Protein AF-0000000082936528 (afdb_homodimer)

Structure (mmCIF, N/CA/C/O backbone):
data_AF-0000000082936528-model_v1
#
loop_
_entity.id
_entity.type
_entity.pdbx_description
1 polymer 'Uncharacterized protein'
#
loop_
_atom_site.group_PDB
_atom_site.id
_atom_site.type_symbol
_atom_site.label_atom_id
_atom_site.label_alt_id
_atom_site.label_comp_id
_atom_site.label_asym_id
_atom_site.label_entity_id
_atom_site.label_seq_id
_atom_site.pdbx_PDB_ins_code
_atom_site.Cartn_x
_atom_site.Cartn_y
_atom_site.Cartn_z
_atom_site.occupancy
_atom_site.B_iso_or_equiv
_atom_site.auth_seq_id
_atom_site.auth_comp_id
_atom_site.auth_asym_id
_atom_site.auth_atom_id
_atom_site.pdbx_PDB_model_num
ATOM 1 N N . MET A 1 1 ? -14.984 -23.328 -17.094 1 89.12 1 MET A N 1
ATOM 2 C CA . MET A 1 1 ? -14.797 -23.625 -15.68 1 89.12 1 MET A CA 1
ATOM 3 C C . MET A 1 1 ? -15.836 -22.906 -14.828 1 89.12 1 MET A C 1
ATOM 5 O O . MET A 1 1 ? -16.172 -21.75 -15.102 1 89.12 1 MET A O 1
ATOM 9 N N . SER A 1 2 ? -16.297 -23.641 -13.875 1 94.19 2 SER A N 1
ATOM 10 C CA . SER A 1 2 ? -17.219 -23.016 -12.938 1 94.19 2 SER A CA 1
ATOM 11 C C . SER A 1 2 ? -16.516 -22.016 -12.047 1 94.19 2 SER A C 1
ATOM 13 O O . SER A 1 2 ? -15.281 -21.953 -12.008 1 94.19 2 SER A O 1
ATOM 15 N N . LYS A 1 3 ? -17.344 -21.25 -11.453 1 94.38 3 LYS A N 1
ATOM 16 C CA . LYS A 1 3 ? -16.812 -20.234 -10.531 1 94.38 3 LYS A CA 1
ATOM 17 C C . LYS A 1 3 ? -15.945 -20.875 -9.445 1 94.38 3 LYS A C 1
ATOM 19 O O . LYS A 1 3 ? -14.82 -20.453 -9.211 1 94.38 3 LYS A O 1
ATOM 24 N N . THR A 1 4 ? -16.406 -21.906 -8.883 1 94.12 4 THR A N 1
ATOM 25 C CA . THR A 1 4 ? -15.727 -22.594 -7.793 1 94.12 4 THR A CA 1
ATOM 26 C C . THR A 1 4 ? -14.43 -23.234 -8.281 1 94.12 4 THR A C 1
ATOM 28 O O . THR A 1 4 ? -13.406 -23.172 -7.602 1 94.12 4 THR A O 1
ATOM 31 N N . GLU A 1 5 ? -14.469 -23.734 -9.406 1 95.75 5 GLU A N 1
ATOM 32 C CA . GLU A 1 5 ? -13.289 -24.375 -9.992 1 95.75 5 GLU A CA 1
ATOM 33 C C . GLU A 1 5 ? -12.195 -23.344 -10.297 1 95.75 5 GLU A C 1
ATOM 35 O O . GLU A 1 5 ? -11.016 -23.609 -10.062 1 95.75 5 GLU A O 1
ATOM 40 N N . LEU A 1 6 ? -12.633 -22.266 -10.797 1 95.62 6 LEU A N 1
ATOM 41 C CA . LEU A 1 6 ? -11.688 -21.203 -11.117 1 95.62 6 LEU A CA 1
ATOM 42 C C . LEU A 1 6 ? -11.016 -20.672 -9.852 1 95.62 6 LEU A C 1
ATOM 44 O O . LEU A 1 6 ? -9.805 -20.484 -9.82 1 95.62 6 LEU A O 1
ATOM 48 N N . LEU A 1 7 ? -11.797 -20.484 -8.812 1 94.56 7 LEU A N 1
ATOM 49 C CA . LEU A 1 7 ? -11.266 -20 -7.547 1 94.56 7 LEU A CA 1
ATOM 50 C C . LEU A 1 7 ? -10.312 -21.016 -6.93 1 94.56 7 LEU A C 1
ATOM 52 O O . LEU A 1 7 ? -9.273 -20.641 -6.375 1 94.56 7 LEU A O 1
ATOM 56 N N . LYS A 1 8 ? -10.602 -22.25 -7.055 1 95.81 8 LYS A N 1
ATOM 57 C CA . LYS A 1 8 ? -9.727 -23.312 -6.543 1 95.81 8 LYS A CA 1
ATOM 58 C C . LYS A 1 8 ? -8.398 -23.328 -7.297 1 95.81 8 LYS A C 1
ATOM 60 O O . LYS A 1 8 ? -7.34 -23.516 -6.691 1 95.81 8 LYS A O 1
ATOM 65 N N . LYS A 1 9 ? -8.516 -23.141 -8.586 1 97 9 LYS A N 1
ATOM 66 C CA . LYS A 1 9 ? -7.305 -23.109 -9.398 1 97 9 LYS A CA 1
ATOM 67 C C . LYS A 1 9 ? -6.422 -21.906 -9.023 1 97 9 LYS A C 1
ATOM 69 O O . LYS A 1 9 ? -5.203 -22.047 -8.922 1 97 9 LYS A O 1
ATOM 74 N N . ILE A 1 10 ? -7.035 -20.797 -8.797 1 95.38 10 ILE A N 1
ATOM 75 C CA . ILE A 1 10 ? -6.32 -19.594 -8.383 1 95.38 10 ILE A CA 1
ATOM 76 C C . ILE A 1 10 ? -5.633 -19.844 -7.039 1 95.38 10 ILE A C 1
ATOM 78 O O . ILE A 1 10 ? -4.449 -19.531 -6.879 1 95.38 10 ILE A O 1
ATOM 82 N N . ASP A 1 11 ? -6.309 -20.484 -6.121 1 95.44 11 ASP A N 1
ATOM 83 C CA . ASP A 1 11 ? -5.746 -20.797 -4.812 1 95.44 11 ASP A CA 1
ATOM 84 C C . ASP A 1 11 ? -4.551 -21.734 -4.934 1 95.44 11 ASP A C 1
ATOM 86 O O . ASP A 1 11 ? -3.543 -21.562 -4.246 1 95.44 11 ASP A O 1
ATOM 90 N N . GLN A 1 12 ? -4.691 -22.672 -5.758 1 96.81 12 GLN A N 1
ATOM 91 C CA . GLN A 1 12 ? -3.623 -23.641 -5.969 1 96.81 12 GLN A CA 1
ATOM 92 C C . GLN A 1 12 ? -2.383 -22.969 -6.555 1 96.81 12 GLN A C 1
ATOM 94 O O . GLN A 1 12 ? -1.264 -23.234 -6.109 1 96.81 12 GLN A O 1
ATOM 99 N N . LEU A 1 13 ? -2.629 -22.125 -7.52 1 95.94 13 LEU A N 1
ATOM 100 C CA . LEU A 1 13 ? -1.515 -21.422 -8.156 1 95.94 13 LEU A CA 1
ATOM 101 C C . LEU A 1 13 ? -0.844 -20.469 -7.176 1 95.94 13 LEU A C 1
ATOM 103 O O . LEU A 1 13 ? 0.382 -20.328 -7.176 1 95.94 13 LEU A O 1
ATOM 107 N N . ASP A 1 14 ? -1.668 -19.844 -6.355 1 94.38 14 ASP A N 1
ATOM 108 C CA . ASP A 1 14 ? -1.128 -18.969 -5.312 1 94.38 14 ASP A CA 1
ATOM 109 C C . ASP A 1 14 ? -0.215 -19.75 -4.367 1 94.38 14 ASP A C 1
ATOM 111 O O . ASP A 1 14 ? 0.888 -19.297 -4.051 1 94.38 14 ASP A O 1
ATOM 115 N N . SER A 1 15 ? -0.639 -20.891 -3.961 1 95.25 15 SER A N 1
ATOM 116 C CA . SER A 1 15 ? 0.128 -21.719 -3.031 1 95.25 15 SER A CA 1
ATOM 117 C C . SER A 1 15 ? 1.432 -22.188 -3.664 1 95.25 15 SER A C 1
ATOM 119 O O . SER A 1 15 ? 2.49 -22.141 -3.033 1 95.25 15 SER A O 1
ATOM 121 N N . GLU A 1 16 ? 1.319 -22.578 -4.879 1 96.69 16 GLU A N 1
ATOM 122 C CA . GLU A 1 16 ? 2.512 -23.031 -5.59 1 96.69 16 GLU A CA 1
ATOM 123 C C . GLU A 1 16 ? 3.506 -21.891 -5.785 1 96.69 16 GLU A C 1
ATOM 125 O O . GLU A 1 16 ? 4.711 -22.078 -5.59 1 96.69 16 GLU A O 1
ATOM 130 N N . LEU A 1 17 ? 3.004 -20.797 -6.172 1 94.94 17 LEU A N 1
ATOM 131 C CA . LEU A 1 17 ? 3.84 -19.609 -6.363 1 94.94 17 LEU A CA 1
ATOM 132 C C . LEU A 1 17 ? 4.578 -19.266 -5.078 1 94.94 17 LEU A C 1
ATOM 134 O O . LEU A 1 17 ? 5.793 -19.047 -5.094 1 94.94 17 LEU A O 1
ATOM 138 N N . MET A 1 18 ? 3.873 -19.281 -3.977 1 94.94 18 MET A N 1
ATOM 139 C CA . MET A 1 18 ? 4.48 -18.906 -2.699 1 94.94 18 MET A CA 1
ATOM 140 C C . MET A 1 18 ? 5.52 -19.938 -2.275 1 94.94 18 MET A C 1
ATOM 142 O O . MET A 1 18 ? 6.543 -19.594 -1.682 1 94.94 18 MET A O 1
ATOM 146 N N . ASP A 1 19 ? 5.281 -21.203 -2.592 1 96.06 19 ASP A N 1
ATOM 147 C CA . ASP A 1 19 ? 6.27 -22.234 -2.291 1 96.06 19 ASP A CA 1
ATOM 148 C C . ASP A 1 19 ? 7.594 -21.938 -2.992 1 96.06 19 ASP A C 1
ATOM 150 O O . ASP A 1 19 ? 8.664 -22.062 -2.385 1 96.06 19 ASP A O 1
ATOM 154 N N . TYR A 1 20 ? 7.484 -21.531 -4.211 1 95.69 20 TYR A N 1
ATOM 155 C CA . TYR A 1 20 ? 8.703 -21.281 -4.977 1 95.69 20 TYR A CA 1
ATOM 156 C C . TYR A 1 20 ? 9.352 -19.969 -4.543 1 95.69 20 TYR A C 1
ATOM 158 O O . TYR A 1 20 ? 10.578 -19.844 -4.551 1 95.69 20 TYR A O 1
ATOM 166 N N . ILE A 1 21 ? 8.625 -19 -4.16 1 94.62 21 ILE A N 1
ATOM 167 C CA . ILE A 1 21 ? 9.164 -17.75 -3.654 1 94.62 21 ILE A CA 1
ATOM 168 C C . ILE A 1 21 ? 9.914 -17.984 -2.346 1 94.62 21 ILE A C 1
ATOM 170 O O . ILE A 1 21 ? 11.031 -17.5 -2.162 1 94.62 21 ILE A O 1
ATOM 174 N N . ILE A 1 22 ? 9.312 -18.781 -1.509 1 94.69 22 ILE A N 1
ATOM 175 C CA . ILE A 1 22 ? 9.945 -19.109 -0.235 1 94.69 22 ILE A CA 1
ATOM 176 C C . ILE A 1 22 ? 11.203 -19.938 -0.479 1 94.69 22 ILE A C 1
ATOM 178 O O . ILE A 1 22 ? 12.227 -19.734 0.173 1 94.69 22 ILE A O 1
ATOM 182 N N . GLN A 1 23 ? 11.109 -20.859 -1.403 1 95.94 23 GLN A N 1
ATOM 183 C CA . GLN A 1 23 ? 12.281 -21.656 -1.753 1 95.94 23 GLN A CA 1
ATOM 184 C C . GLN A 1 23 ? 13.422 -20.75 -2.238 1 95.94 23 GLN A C 1
ATOM 186 O O . GLN A 1 23 ? 14.578 -20.953 -1.869 1 95.94 23 GLN A O 1
ATOM 191 N N . PHE A 1 24 ? 13.109 -19.828 -3.025 1 95.62 24 PHE A N 1
ATOM 192 C CA . PHE A 1 24 ? 14.117 -18.875 -3.494 1 95.62 24 PHE A CA 1
ATOM 193 C C . PHE A 1 24 ? 14.75 -18.141 -2.324 1 95.62 24 PHE A C 1
ATOM 195 O O . PHE A 1 24 ? 15.969 -17.984 -2.256 1 95.62 24 PHE A O 1
ATOM 202 N N . TRP A 1 25 ? 13.914 -17.656 -1.48 1 94.88 25 TRP A N 1
ATOM 203 C CA . TRP A 1 25 ? 14.406 -16.906 -0.333 1 94.88 25 TRP A CA 1
ATOM 204 C C . TRP A 1 25 ? 15.328 -17.766 0.526 1 94.88 25 TRP A C 1
ATOM 206 O O . TRP A 1 25 ? 16.391 -17.312 0.942 1 94.88 25 TRP A O 1
ATOM 216 N N . VAL A 1 26 ? 15.008 -18.984 0.753 1 95.25 26 VAL A N 1
ATOM 217 C CA . VAL A 1 26 ? 15.789 -19.891 1.59 1 95.25 26 VAL A CA 1
ATOM 218 C C . VAL A 1 26 ? 17.125 -20.203 0.917 1 95.25 26 VAL A C 1
ATOM 220 O O . VAL A 1 26 ? 18.156 -20.266 1.584 1 95.25 26 VAL A O 1
ATOM 223 N N . ASN A 1 27 ? 17.094 -20.266 -0.339 1 95.88 27 ASN A N 1
ATOM 224 C CA . ASN A 1 27 ? 18.297 -20.703 -1.061 1 95.88 27 ASN A CA 1
ATOM 225 C C . ASN A 1 27 ? 19.219 -19.516 -1.372 1 95.88 27 ASN A C 1
ATOM 227 O O . ASN A 1 27 ? 20.438 -19.672 -1.385 1 95.88 27 ASN A O 1
ATOM 231 N N . TYR A 1 28 ? 18.594 -18.312 -1.557 1 94.44 28 TYR A N 1
ATOM 232 C CA . TYR A 1 28 ? 19.422 -17.297 -2.195 1 94.44 28 TYR A CA 1
ATOM 233 C C . TYR A 1 28 ? 19.234 -15.945 -1.53 1 94.44 28 TYR A C 1
ATOM 235 O O . TYR A 1 28 ? 19.922 -14.977 -1.876 1 94.44 28 TYR A O 1
ATOM 243 N N . SER A 1 29 ? 18.328 -15.82 -0.634 1 93.69 29 SER A N 1
ATOM 244 C CA . SER A 1 29 ? 18.031 -14.508 -0.072 1 93.69 29 SER A CA 1
ATOM 245 C C . SER A 1 29 ? 17.906 -14.57 1.446 1 93.69 29 SER A C 1
ATOM 247 O O . SER A 1 29 ? 17.25 -13.719 2.059 1 93.69 29 SER A O 1
ATOM 249 N N . HIS A 1 30 ? 18.516 -15.484 2.021 1 93.19 30 HIS A N 1
ATOM 250 C CA . HIS A 1 30 ? 18.406 -15.703 3.461 1 93.19 30 HIS A CA 1
ATOM 251 C C . HIS A 1 30 ? 19.375 -14.797 4.23 1 93.19 30 HIS A C 1
ATOM 253 O O . HIS A 1 30 ? 20.109 -14.016 3.629 1 93.19 30 HIS A O 1
ATOM 259 N N . PHE A 1 31 ? 19.391 -14.953 5.543 1 94.19 31 PHE A N 1
ATOM 260 C CA . PHE A 1 31 ? 20.125 -14.062 6.441 1 94.19 31 PHE A CA 1
ATOM 261 C C . PHE A 1 31 ? 21.625 -14.148 6.207 1 94.19 31 PHE A C 1
ATOM 263 O O . PHE A 1 31 ? 22.375 -13.25 6.582 1 94.19 31 PHE A O 1
ATOM 270 N N . GLY A 1 32 ? 22.047 -15.18 5.551 1 95.62 32 GLY A N 1
ATOM 271 C CA . GLY A 1 32 ? 23.469 -15.367 5.316 1 95.62 32 GLY A CA 1
ATOM 272 C C . GLY A 1 32 ? 23.953 -14.703 4.043 1 95.62 32 GLY A C 1
ATOM 273 O O . GLY A 1 32 ? 25.156 -14.711 3.752 1 95.62 32 GLY A O 1
ATOM 274 N N . THR A 1 33 ? 23.125 -14.133 3.287 1 96.06 33 THR A N 1
ATOM 275 C CA . THR A 1 33 ? 23.5 -13.523 2.016 1 96.06 33 THR A CA 1
ATOM 276 C C . THR A 1 33 ? 23.641 -12.008 2.158 1 96.06 33 THR A C 1
ATOM 278 O O . THR A 1 33 ? 22.969 -11.398 2.988 1 96.06 33 THR A O 1
ATOM 281 N N . TRP A 1 34 ? 24.578 -11.406 1.439 1 96.62 34 TRP A N 1
ATOM 282 C CA . TRP A 1 34 ? 24.766 -9.961 1.473 1 96.62 34 TRP A CA 1
ATOM 283 C C . TRP A 1 34 ? 23.562 -9.242 0.859 1 96.62 34 TRP A C 1
ATOM 285 O O . TRP A 1 34 ? 23.234 -8.125 1.26 1 96.62 34 TRP A O 1
ATOM 295 N N . GLN A 1 35 ? 22.875 -9.836 -0.12 1 96.25 35 GLN A N 1
ATOM 296 C CA . GLN A 1 35 ? 21.688 -9.258 -0.75 1 96.25 35 GLN A CA 1
ATOM 297 C C . GLN A 1 35 ? 20.609 -8.953 0.284 1 96.25 35 GLN A C 1
ATOM 299 O O . GLN A 1 35 ? 19.938 -7.926 0.206 1 96.25 35 GLN A O 1
ATOM 304 N N . TYR A 1 36 ? 20.453 -9.891 1.226 1 96.19 36 TYR A N 1
ATOM 305 C CA . TYR A 1 36 ? 19.453 -9.695 2.27 1 96.19 36 TYR A CA 1
ATOM 306 C C . TYR A 1 36 ? 19.766 -8.453 3.098 1 96.19 36 TYR A C 1
ATOM 308 O O . TYR A 1 36 ? 18.891 -7.625 3.342 1 96.19 36 TYR A O 1
ATOM 316 N N . TRP A 1 37 ? 20.953 -8.234 3.469 1 96.94 37 TRP A N 1
ATOM 317 C CA . TRP A 1 37 ? 21.312 -7.137 4.363 1 96.94 37 TRP A CA 1
ATOM 318 C C . TRP A 1 37 ? 21.297 -5.801 3.621 1 96.94 37 TRP A C 1
ATOM 320 O O . TRP A 1 37 ? 21.031 -4.758 4.219 1 96.94 37 TRP A O 1
ATOM 330 N N . ILE A 1 38 ? 21.578 -5.824 2.283 1 96.81 38 ILE A N 1
ATOM 331 C CA . ILE A 1 38 ? 21.391 -4.617 1.484 1 96.81 38 ILE A CA 1
ATOM 332 C C . ILE A 1 38 ? 19.906 -4.25 1.44 1 96.81 38 ILE A C 1
ATOM 334 O O . ILE A 1 38 ? 19.547 -3.07 1.5 1 96.81 38 ILE A O 1
ATOM 338 N N . THR A 1 39 ? 19.094 -5.254 1.328 1 96.38 39 THR A N 1
ATOM 339 C CA . THR A 1 39 ? 17.656 -5.02 1.333 1 96.38 39 THR A CA 1
ATOM 340 C C . THR A 1 39 ? 17.203 -4.441 2.672 1 96.38 39 THR A C 1
ATOM 342 O O . THR A 1 39 ? 16.422 -3.492 2.715 1 96.38 39 THR A O 1
ATOM 345 N N . VAL A 1 40 ? 17.734 -4.961 3.76 1 97.12 40 VAL A N 1
ATOM 346 C CA . VAL A 1 40 ? 17.422 -4.449 5.09 1 97.12 40 VAL A CA 1
ATOM 347 C C . VAL A 1 40 ? 17.875 -2.992 5.199 1 97.12 40 VAL A C 1
ATOM 349 O O . VAL A 1 40 ? 17.109 -2.135 5.652 1 97.12 40 VAL A O 1
ATOM 352 N N . ALA A 1 41 ? 19.062 -2.725 4.781 1 97.75 41 ALA A N 1
ATOM 353 C CA . ALA A 1 41 ? 19.609 -1.366 4.832 1 97.75 41 ALA A CA 1
ATOM 354 C C . ALA A 1 41 ? 18.766 -0.416 3.979 1 97.75 41 ALA A C 1
ATOM 356 O O . ALA A 1 41 ? 18.531 0.729 4.367 1 97.75 41 ALA A O 1
ATOM 357 N N . THR A 1 42 ? 18.328 -0.947 2.809 1 97.38 42 THR A N 1
ATOM 358 C CA . THR A 1 42 ? 17.516 -0.15 1.896 1 97.38 42 THR A CA 1
ATOM 359 C C . THR A 1 42 ? 16.172 0.203 2.537 1 97.38 42 THR A C 1
ATOM 361 O O . THR A 1 42 ? 15.602 1.258 2.25 1 97.38 42 THR A O 1
ATOM 364 N N . PHE A 1 43 ? 15.773 -0.619 3.408 1 97.81 43 PHE A N 1
ATOM 365 C CA . PHE A 1 43 ? 14.508 -0.366 4.086 1 97.81 43 PHE A CA 1
ATOM 366 C C . PHE A 1 43 ? 14.695 0.591 5.254 1 97.81 43 PHE A C 1
ATOM 368 O O . PHE A 1 43 ? 14 1.603 5.355 1 97.81 43 PHE A O 1
ATOM 375 N N . ILE A 1 44 ? 15.656 0.43 6.117 1 98.06 44 ILE A N 1
ATOM 376 C CA . ILE A 1 44 ? 15.812 1.082 7.414 1 98.06 44 ILE A CA 1
ATOM 377 C C . ILE A 1 44 ? 16.453 2.453 7.23 1 98.06 44 ILE A C 1
ATOM 379 O O . ILE A 1 44 ? 16.016 3.438 7.828 1 98.06 44 ILE A O 1
ATOM 383 N N . THR A 1 45 ? 17.484 2.551 6.406 1 98.06 45 THR A N 1
ATOM 384 C CA . THR A 1 45 ? 18.297 3.75 6.297 1 98.06 45 THR A CA 1
ATOM 385 C C . THR A 1 45 ? 17.453 4.949 5.875 1 98.06 45 THR A C 1
ATOM 387 O O . THR A 1 45 ? 17.484 5.996 6.523 1 98.06 45 THR A O 1
ATOM 390 N N . PRO A 1 46 ? 16.656 4.82 4.84 1 97.56 46 PRO A N 1
ATOM 391 C CA . PRO A 1 46 ? 15.883 5.992 4.438 1 97.56 46 PRO A CA 1
ATOM 392 C C . PRO A 1 46 ? 14.883 6.426 5.508 1 97.56 46 PRO A C 1
ATOM 394 O O . PRO A 1 46 ? 14.594 7.621 5.645 1 97.56 46 PRO A O 1
ATOM 397 N N . LEU A 1 47 ? 14.336 5.492 6.242 1 96.19 47 LEU A N 1
ATOM 398 C CA . LEU A 1 47 ? 13.391 5.828 7.301 1 96.19 47 LEU A CA 1
ATOM 399 C C . LEU A 1 47 ? 14.07 6.637 8.398 1 96.19 47 LEU A C 1
ATOM 401 O O . LEU A 1 47 ? 13.531 7.641 8.859 1 96.19 47 LEU A O 1
ATOM 405 N N . ILE A 1 48 ? 15.234 6.211 8.766 1 96.75 48 ILE A N 1
ATOM 406 C CA . ILE A 1 48 ? 16.016 6.926 9.781 1 96.75 48 ILE A CA 1
ATOM 407 C C . ILE A 1 48 ? 16.359 8.32 9.273 1 96.75 48 ILE A C 1
ATOM 409 O O . ILE A 1 48 ? 16.156 9.312 9.984 1 96.75 48 ILE A O 1
ATOM 413 N N . ILE A 1 49 ? 16.812 8.383 8.055 1 96.81 49 ILE A N 1
ATOM 414 C CA . ILE A 1 49 ? 17.188 9.664 7.469 1 96.81 49 ILE A CA 1
ATOM 415 C C . ILE A 1 49 ? 15.977 10.594 7.434 1 96.81 49 ILE A C 1
ATOM 417 O O . ILE A 1 49 ? 16.078 11.766 7.801 1 96.81 49 ILE A O 1
ATOM 421 N N . ALA A 1 50 ? 14.867 10.078 7.008 1 93.19 50 ALA A N 1
ATOM 422 C CA . ALA A 1 50 ? 13.648 10.883 6.91 1 93.19 50 ALA A CA 1
ATOM 423 C C . ALA A 1 50 ? 13.242 11.422 8.281 1 93.19 50 ALA A C 1
ATOM 425 O O . ALA A 1 50 ? 12.914 12.602 8.414 1 93.19 50 ALA A O 1
ATOM 426 N N . ILE A 1 51 ? 13.312 10.641 9.281 1 92.62 51 ILE A N 1
ATOM 427 C CA . ILE A 1 51 ? 12.891 11.039 10.625 1 92.62 51 ILE A CA 1
ATOM 428 C C . ILE A 1 51 ? 13.812 12.133 11.156 1 92.62 51 ILE A C 1
ATOM 430 O O . ILE A 1 51 ? 13.359 13.07 11.82 1 92.62 51 ILE A O 1
ATOM 434 N N . ILE A 1 52 ? 15.047 12.039 10.859 1 95.38 52 ILE A N 1
ATOM 435 C CA . ILE A 1 52 ? 16.031 12.984 11.359 1 95.38 52 ILE A CA 1
ATOM 436 C C . ILE A 1 52 ? 15.898 14.312 10.609 1 95.38 52 ILE A C 1
ATOM 438 O O . ILE A 1 52 ? 15.992 15.383 11.211 1 95.38 52 ILE A O 1
ATOM 442 N N . PHE A 1 53 ? 15.539 14.281 9.328 1 96.38 53 PHE A N 1
ATOM 443 C CA . PHE A 1 53 ? 15.695 15.484 8.516 1 96.38 53 PHE A CA 1
ATOM 444 C C . PHE A 1 53 ? 14.336 16.078 8.156 1 96.38 53 PHE A C 1
ATOM 446 O O . PHE A 1 53 ? 14.258 17.172 7.602 1 96.38 53 PHE A O 1
ATOM 453 N N . ILE A 1 54 ? 13.328 15.367 8.414 1 97.06 54 ILE A N 1
ATOM 454 C CA . ILE A 1 54 ? 12.008 15.867 8.055 1 97.06 54 ILE A CA 1
ATOM 455 C C . ILE A 1 54 ? 11.734 17.172 8.789 1 97.06 54 ILE A C 1
ATOM 457 O O . ILE A 1 54 ? 12.062 17.312 9.969 1 97.06 54 ILE A O 1
ATOM 461 N N . ASP A 1 55 ? 11.219 18.125 8.055 1 97.5 55 ASP A N 1
ATOM 462 C CA . ASP A 1 55 ? 10.797 19.375 8.664 1 97.5 55 ASP A CA 1
ATOM 463 C C . ASP A 1 55 ? 9.586 19.172 9.57 1 97.5 55 ASP A C 1
ATOM 465 O O . ASP A 1 55 ? 8.469 18.984 9.086 1 97.5 55 ASP A O 1
ATOM 469 N N . LYS A 1 56 ? 9.789 19.328 10.805 1 96.06 56 LYS A N 1
ATOM 470 C CA . LYS A 1 56 ? 8.781 19 11.812 1 96.06 56 LYS A CA 1
ATOM 471 C C . LYS A 1 56 ? 7.617 19.969 11.758 1 96.06 56 LYS A C 1
ATOM 473 O O . LYS A 1 56 ? 6.512 19.656 12.211 1 96.06 56 LYS A O 1
ATOM 478 N N . ARG A 1 57 ? 7.746 21.156 11.281 1 95.38 57 ARG A N 1
ATOM 479 C CA . ARG A 1 57 ? 6.695 22.156 11.211 1 95.38 57 ARG A CA 1
ATOM 480 C C . ARG A 1 57 ? 5.621 21.75 10.203 1 95.38 57 ARG A C 1
ATOM 482 O O . ARG A 1 57 ? 4.469 22.188 10.312 1 95.38 57 ARG A O 1
ATOM 489 N N . LYS A 1 58 ? 6.012 20.938 9.227 1 96.69 58 LYS A N 1
ATOM 490 C CA . LYS A 1 58 ? 5.105 20.484 8.172 1 96.69 58 LYS A CA 1
ATOM 491 C C . LYS A 1 58 ? 5.074 18.969 8.086 1 96.69 58 LYS A C 1
ATOM 493 O O . LYS A 1 58 ? 4.945 18.406 7 1 96.69 58 LYS A O 1
ATOM 498 N N . ILE A 1 59 ? 5.309 18.391 9.141 1 97.62 59 ILE A N 1
ATOM 499 C CA . ILE A 1 59 ? 5.652 16.969 9.195 1 97.62 59 ILE A CA 1
ATOM 500 C C . ILE A 1 59 ? 4.527 16.141 8.57 1 97.62 59 ILE A C 1
ATOM 502 O O . ILE A 1 59 ? 4.785 15.227 7.785 1 97.62 59 ILE A O 1
ATOM 506 N N . PHE A 1 60 ? 3.238 16.453 8.852 1 97.81 60 PHE A N 1
ATOM 507 C CA . PHE A 1 60 ? 2.139 15.633 8.352 1 97.81 60 PHE A CA 1
ATOM 508 C C . PHE A 1 60 ? 1.902 15.883 6.871 1 97.81 60 PHE A C 1
ATOM 510 O O . PHE A 1 60 ? 1.518 14.977 6.133 1 97.81 60 PHE A O 1
ATOM 517 N N . GLN A 1 61 ? 2.117 17.094 6.441 1 98 61 GLN A N 1
ATOM 518 C CA . GLN A 1 61 ? 2.016 17.391 5.016 1 98 61 GLN A CA 1
ATOM 519 C C . GLN A 1 61 ? 3.08 16.641 4.223 1 98 61 GLN A C 1
ATOM 521 O O . GLN A 1 61 ? 2.777 16.031 3.195 1 98 61 GLN A O 1
ATOM 526 N N . ILE A 1 62 ? 4.285 16.672 4.656 1 98.56 62 ILE A N 1
ATOM 527 C CA . ILE A 1 62 ? 5.41 16.016 3.996 1 98.56 62 ILE A CA 1
ATOM 528 C C . ILE A 1 62 ? 5.211 14.5 4.02 1 98.56 62 ILE A C 1
ATOM 530 O O . ILE A 1 62 ? 5.406 13.828 3.002 1 98.56 62 ILE A O 1
ATOM 534 N N . ALA A 1 63 ? 4.832 14.023 5.156 1 97.94 63 ALA A N 1
ATOM 535 C CA . ALA A 1 63 ? 4.605 12.586 5.285 1 97.94 63 ALA A CA 1
ATOM 536 C C . ALA A 1 63 ? 3.438 12.133 4.414 1 97.94 63 ALA A C 1
ATOM 538 O O . ALA A 1 63 ? 3.443 11.016 3.887 1 97.94 63 ALA A O 1
ATOM 539 N N . PHE A 1 64 ? 2.42 12.992 4.312 1 98.31 64 PHE A N 1
ATOM 540 C CA . PHE A 1 64 ? 1.294 12.695 3.438 1 98.31 64 PHE A CA 1
ATOM 541 C C . PHE A 1 64 ? 1.759 12.531 1.994 1 98.31 64 PHE A C 1
ATOM 543 O O . PHE A 1 64 ? 1.354 11.594 1.307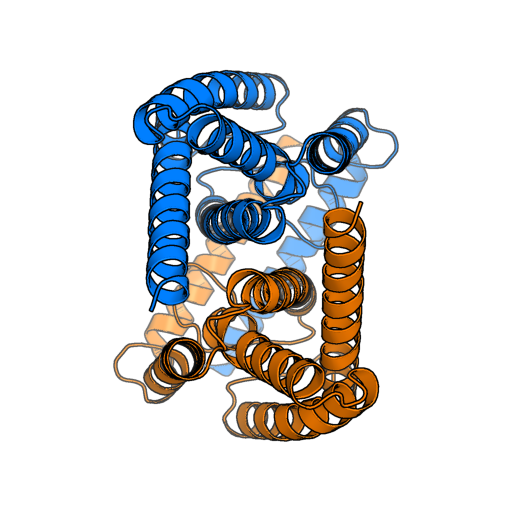 1 98.31 64 PHE A O 1
ATOM 550 N N . PHE A 1 65 ? 2.592 13.398 1.567 1 98.75 65 PHE A N 1
ATOM 551 C CA . PHE A 1 65 ? 3.182 13.273 0.24 1 98.75 65 PHE A CA 1
ATOM 552 C C . PHE A 1 65 ? 3.912 11.945 0.094 1 98.75 65 PHE A C 1
ATOM 554 O O . PHE A 1 65 ? 3.711 11.227 -0.886 1 98.75 65 PHE A O 1
ATOM 561 N N . GLY A 1 66 ? 4.754 11.664 1.03 1 98.25 66 GLY A N 1
ATOM 562 C CA . GLY A 1 66 ? 5.512 10.43 0.993 1 98.25 66 GLY A CA 1
ATOM 563 C C . GLY A 1 66 ? 4.637 9.195 0.919 1 98.25 66 GLY A C 1
ATOM 564 O O . GLY A 1 66 ? 4.902 8.281 0.132 1 98.25 66 GLY A O 1
ATOM 565 N N . TYR A 1 67 ? 3.584 9.18 1.728 1 98.25 67 TYR A N 1
ATOM 566 C CA . TYR A 1 67 ? 2.656 8.055 1.731 1 98.25 67 TYR A CA 1
ATOM 567 C C . TYR A 1 67 ? 1.922 7.949 0.4 1 98.25 67 TYR A C 1
ATOM 569 O O . TYR A 1 67 ? 1.648 6.844 -0.079 1 98.25 67 TYR A O 1
ATOM 577 N N . THR A 1 68 ? 1.532 9.125 -0.089 1 98.44 68 THR A N 1
ATOM 578 C CA . THR A 1 68 ? 0.864 9.109 -1.385 1 98.44 68 THR A CA 1
ATOM 579 C C . THR A 1 68 ? 1.762 8.484 -2.449 1 98.44 68 THR A C 1
ATOM 581 O O . THR A 1 68 ? 1.322 7.625 -3.211 1 98.44 68 THR A O 1
ATOM 584 N N . PHE A 1 69 ? 2.986 8.93 -2.432 1 98.75 69 PHE A N 1
ATOM 585 C CA . PHE A 1 69 ? 3.951 8.352 -3.361 1 98.75 69 PHE A CA 1
ATOM 586 C C . PHE A 1 69 ? 4.074 6.848 -3.15 1 98.75 69 PHE A C 1
ATOM 588 O O . PHE A 1 69 ? 4.012 6.074 -4.109 1 98.75 69 PHE A O 1
ATOM 595 N N . HIS A 1 70 ? 4.238 6.457 -1.918 1 98.12 70 HIS A N 1
ATOM 596 C CA . HIS A 1 70 ? 4.406 5.059 -1.538 1 98.12 70 HIS A CA 1
ATOM 597 C C . HIS A 1 70 ? 3.236 4.207 -2.027 1 98.12 70 HIS A C 1
ATOM 599 O O . HIS A 1 70 ? 3.441 3.164 -2.648 1 98.12 70 HIS A O 1
ATOM 605 N N . VAL A 1 71 ? 2.025 4.633 -1.81 1 96.94 71 VAL A N 1
ATOM 606 C CA . VAL A 1 71 ? 0.825 3.871 -2.139 1 96.94 71 VAL A CA 1
ATOM 607 C C . VAL A 1 71 ? 0.706 3.721 -3.652 1 96.94 71 VAL A C 1
ATOM 609 O O . VAL A 1 71 ? 0.474 2.619 -4.156 1 96.94 71 VAL A O 1
ATOM 612 N N . ILE A 1 72 ? 0.921 4.797 -4.344 1 97.38 72 ILE A N 1
ATOM 613 C CA . ILE A 1 72 ? 0.846 4.738 -5.801 1 97.38 72 ILE A CA 1
ATOM 614 C C . ILE A 1 72 ? 1.914 3.785 -6.332 1 97.38 72 ILE A C 1
ATOM 616 O O . ILE A 1 72 ? 1.626 2.926 -7.172 1 97.38 72 ILE A O 1
ATOM 620 N N . PHE A 1 73 ? 3.059 3.934 -5.793 1 96.75 73 PHE A N 1
ATOM 621 C CA . PHE A 1 73 ? 4.195 3.172 -6.297 1 96.75 73 PHE A CA 1
ATOM 622 C C . PHE A 1 73 ? 4.055 1.695 -5.953 1 96.75 73 PHE A C 1
ATOM 624 O O . PHE A 1 73 ? 4.48 0.829 -6.719 1 96.75 73 PHE A O 1
ATOM 631 N N . MET A 1 74 ? 3.477 1.417 -4.855 1 94.44 74 MET A N 1
ATOM 632 C CA . MET A 1 74 ? 3.238 0.028 -4.473 1 94.44 74 MET A CA 1
ATOM 633 C C . MET A 1 74 ? 2.244 -0.634 -5.422 1 94.44 74 MET A C 1
ATOM 635 O O . MET A 1 74 ? 2.414 -1.796 -5.797 1 94.44 74 MET A O 1
ATOM 639 N N . TYR A 1 75 ? 1.21 0.058 -5.781 1 93.75 75 TYR A N 1
ATOM 640 C CA . TYR A 1 75 ? 0.251 -0.503 -6.727 1 93.75 75 TYR A CA 1
ATOM 641 C C . TYR A 1 75 ? 0.884 -0.693 -8.102 1 93.75 75 TYR A C 1
ATOM 643 O O . TYR A 1 75 ? 0.573 -1.654 -8.805 1 93.75 75 TYR A O 1
ATOM 651 N N . LEU A 1 76 ? 1.752 0.226 -8.445 1 95.06 76 LEU A N 1
ATOM 652 C CA . LEU A 1 76 ? 2.508 0.055 -9.68 1 95.06 76 LEU A CA 1
ATOM 653 C C . LEU A 1 76 ? 3.391 -1.186 -9.609 1 95.06 76 LEU A C 1
ATOM 655 O O . LEU A 1 76 ? 3.49 -1.938 -10.586 1 95.06 76 LEU A O 1
ATOM 659 N N . ASP A 1 77 ? 3.998 -1.338 -8.469 1 94.62 77 ASP A N 1
ATOM 660 C CA . ASP A 1 77 ? 4.855 -2.504 -8.273 1 94.62 77 ASP A CA 1
ATOM 661 C C . ASP A 1 77 ? 4.07 -3.799 -8.461 1 94.62 77 ASP A C 1
ATOM 663 O O . ASP A 1 77 ? 4.539 -4.723 -9.125 1 94.62 77 ASP A O 1
ATOM 667 N N . VAL A 1 78 ? 2.928 -3.854 -7.84 1 92.62 78 VAL A N 1
ATOM 668 C CA . VAL A 1 78 ? 2.094 -5.047 -7.961 1 92.62 78 VAL A CA 1
ATOM 669 C C . VAL A 1 78 ? 1.778 -5.309 -9.43 1 92.62 78 VAL A C 1
ATOM 671 O O . VAL A 1 78 ? 1.93 -6.434 -9.914 1 92.62 78 VAL A O 1
ATOM 674 N N . PHE A 1 79 ? 1.408 -4.32 -10.156 1 93.5 79 PHE A N 1
ATOM 675 C CA . PHE A 1 79 ? 1.075 -4.441 -11.57 1 93.5 79 PHE A CA 1
ATOM 676 C C . PHE A 1 79 ? 2.279 -4.918 -12.375 1 93.5 79 PHE A C 1
ATOM 678 O O . PHE A 1 79 ? 2.184 -5.887 -13.133 1 93.5 79 PHE A O 1
ATOM 685 N N . LEU A 1 80 ? 3.385 -4.285 -12.195 1 95.44 80 LEU A N 1
ATOM 686 C CA . LEU A 1 80 ? 4.578 -4.574 -12.977 1 95.44 80 LEU A CA 1
ATOM 687 C C . LEU A 1 80 ? 5.113 -5.969 -12.672 1 95.44 80 LEU A C 1
ATOM 689 O O . LEU A 1 80 ? 5.582 -6.668 -13.57 1 95.44 80 LEU A O 1
ATOM 693 N N . SER A 1 81 ? 5.074 -6.352 -11.422 1 93.31 81 SER A N 1
ATOM 694 C CA . SER A 1 81 ? 5.574 -7.66 -11.008 1 93.31 81 SER A CA 1
ATOM 695 C C . SER A 1 81 ? 4.668 -8.781 -11.5 1 93.31 81 SER A C 1
ATOM 697 O O . SER A 1 81 ? 5.148 -9.82 -11.961 1 93.31 81 SER A O 1
ATOM 699 N N . ARG A 1 82 ? 3.414 -8.547 -11.5 1 89.12 82 ARG A N 1
ATOM 700 C CA . ARG A 1 82 ? 2.461 -9.578 -11.883 1 89.12 82 ARG A CA 1
ATOM 701 C C . ARG A 1 82 ? 2.52 -9.852 -13.383 1 89.12 82 ARG A C 1
ATOM 703 O O . ARG A 1 82 ? 2.281 -10.977 -13.828 1 89.12 82 ARG A O 1
ATOM 710 N N . PHE A 1 83 ? 2.854 -8.859 -14.102 1 93.69 83 PHE A N 1
ATOM 711 C CA . PHE A 1 83 ? 2.943 -9.023 -15.547 1 93.69 83 PHE A CA 1
ATOM 712 C C . PHE A 1 83 ? 4.391 -9.211 -15.984 1 93.69 83 PHE A C 1
ATOM 714 O O . PHE A 1 83 ? 4.699 -9.164 -17.172 1 93.69 83 PHE A O 1
ATOM 721 N N . ASN A 1 84 ? 5.266 -9.367 -14.984 1 95 84 ASN A N 1
ATOM 722 C CA . ASN A 1 84 ? 6.664 -9.719 -15.188 1 95 84 ASN A CA 1
ATOM 723 C C . ASN A 1 84 ? 7.41 -8.633 -15.961 1 95 84 ASN A C 1
ATOM 725 O O . ASN A 1 84 ? 8.273 -8.93 -16.781 1 95 84 ASN A O 1
ATOM 729 N N . PHE A 1 85 ? 6.945 -7.395 -15.773 1 96.44 85 PHE A N 1
ATOM 730 C CA . PHE A 1 85 ? 7.699 -6.289 -16.344 1 96.44 85 PHE A CA 1
ATOM 731 C C . PHE A 1 85 ? 8.969 -6.031 -15.547 1 96.44 85 PHE A C 1
ATOM 733 O O . PHE A 1 85 ? 9.984 -5.609 -16.109 1 96.44 85 PHE A O 1
ATOM 740 N N . TRP A 1 86 ? 8.945 -6.254 -14.242 1 96.31 86 TRP A N 1
ATOM 741 C CA . TRP A 1 86 ? 10.141 -6.207 -13.414 1 96.31 86 TRP A CA 1
ATOM 742 C C . TRP A 1 86 ? 10.047 -7.203 -12.258 1 96.31 86 TRP A C 1
ATOM 744 O O . TRP A 1 86 ? 8.961 -7.699 -11.953 1 96.31 86 TRP A O 1
ATOM 754 N N . ASP A 1 87 ? 11.227 -7.527 -11.758 1 94.5 87 ASP A N 1
ATOM 755 C CA . ASP A 1 87 ? 11.328 -8.422 -10.609 1 94.5 87 ASP A CA 1
ATOM 756 C C . ASP A 1 87 ? 12.352 -7.906 -9.602 1 94.5 87 ASP A C 1
ATOM 758 O O . ASP A 1 87 ? 13.414 -7.422 -9.984 1 94.5 87 ASP A O 1
ATOM 762 N N . HIS A 1 88 ? 11.953 -7.988 -8.391 1 94.31 88 HIS A N 1
ATOM 763 C CA . HIS A 1 88 ? 12.867 -7.824 -7.266 1 94.31 88 HIS A CA 1
ATOM 764 C C . HIS A 1 88 ? 13.102 -9.148 -6.547 1 94.31 88 HIS A C 1
ATOM 766 O O . HIS A 1 88 ? 12.422 -9.453 -5.566 1 94.31 88 HIS A O 1
ATOM 772 N N . PRO A 1 89 ? 14.094 -9.836 -6.957 1 93.19 89 PRO A N 1
ATOM 773 C CA . PRO A 1 89 ? 14.227 -11.211 -6.48 1 93.19 89 PRO A CA 1
ATOM 774 C C . PRO A 1 89 ? 14.5 -11.297 -4.98 1 93.19 89 PRO A C 1
ATOM 776 O O . PRO A 1 89 ? 14.109 -12.266 -4.332 1 93.19 89 PRO A O 1
ATOM 779 N N . TYR A 1 90 ? 15.141 -10.32 -4.488 1 93.81 90 TYR A N 1
ATOM 780 C CA . TYR A 1 90 ? 15.516 -10.344 -3.078 1 93.81 90 TYR A CA 1
ATOM 781 C C . TYR A 1 90 ? 14.547 -9.531 -2.236 1 93.81 90 TYR A C 1
ATOM 783 O O . TYR A 1 90 ? 14.484 -8.305 -2.357 1 93.81 90 TYR A O 1
ATOM 791 N N . MET A 1 91 ? 13.82 -10.242 -1.429 1 90.44 91 MET A N 1
ATOM 792 C CA . MET A 1 91 ? 12.758 -9.617 -0.653 1 90.44 91 MET A CA 1
ATOM 793 C C . MET A 1 91 ? 13.148 -9.492 0.814 1 90.44 91 MET A C 1
ATOM 795 O O . MET A 1 91 ? 13.836 -10.367 1.354 1 90.44 91 MET A O 1
ATOM 799 N N . LEU A 1 92 ? 12.625 -8.43 1.364 1 91.94 92 LEU A N 1
ATOM 800 C CA . LEU A 1 92 ? 12.859 -8.211 2.787 1 91.94 92 LEU A CA 1
ATOM 801 C C . LEU A 1 92 ? 12.117 -9.25 3.623 1 91.94 92 LEU A C 1
ATOM 803 O O . LEU A 1 92 ? 12.695 -9.836 4.547 1 91.94 92 LEU A O 1
ATOM 807 N N . ILE A 1 93 ? 10.805 -9.438 3.26 1 90 93 ILE A N 1
ATOM 808 C CA . ILE A 1 93 ? 9.93 -10.414 3.893 1 90 93 ILE A CA 1
ATOM 809 C C . ILE A 1 93 ? 9.391 -11.383 2.84 1 90 93 ILE A C 1
ATOM 811 O O . ILE A 1 93 ? 8.602 -11 1.976 1 90 93 ILE A O 1
ATOM 815 N N . PRO A 1 94 ? 9.75 -12.641 2.885 1 87.88 94 PRO A N 1
ATOM 816 C CA . PRO A 1 94 ? 9.406 -13.555 1.795 1 87.88 94 PRO A CA 1
ATOM 817 C C . PRO A 1 94 ? 7.906 -13.852 1.729 1 87.88 94 PRO A C 1
ATOM 819 O O . PRO A 1 94 ? 7.402 -14.266 0.684 1 87.88 94 PRO A O 1
ATOM 822 N N . PHE A 1 95 ? 7.23 -13.555 2.801 1 88.19 95 PHE A N 1
ATOM 823 C CA . PHE A 1 95 ? 5.805 -13.867 2.854 1 88.19 95 PHE A CA 1
ATOM 824 C C . PHE A 1 95 ? 4.988 -12.742 2.219 1 88.19 95 PHE A C 1
ATOM 826 O O . PHE A 1 95 ? 3.793 -12.906 1.967 1 88.19 95 PHE A O 1
ATOM 833 N N . ILE A 1 96 ? 5.617 -11.641 1.961 1 87.38 96 ILE A N 1
ATOM 834 C CA . ILE A 1 96 ? 5.035 -10.508 1.253 1 87.38 96 ILE A CA 1
ATOM 835 C C . ILE A 1 96 ? 5.887 -10.164 0.032 1 87.38 96 ILE A C 1
ATOM 837 O O . ILE A 1 96 ? 6.832 -9.383 0.126 1 87.38 96 ILE A O 1
ATOM 841 N N . PRO A 1 97 ? 5.547 -10.75 -1.015 1 79.38 97 PRO A N 1
ATOM 842 C CA . PRO A 1 97 ? 6.422 -10.641 -2.184 1 79.38 97 PRO A CA 1
ATOM 843 C C . PRO A 1 97 ? 6.324 -9.281 -2.871 1 79.38 97 PRO A C 1
ATOM 845 O O . PRO A 1 97 ? 6.047 -9.211 -4.074 1 79.38 97 PRO A O 1
ATOM 848 N N . LEU A 1 98 ? 6.496 -8.234 -2.154 1 88.06 98 LEU A N 1
ATOM 849 C CA . LEU A 1 98 ? 6.59 -6.867 -2.645 1 88.06 98 LEU A CA 1
ATOM 850 C C . LEU A 1 98 ? 7.93 -6.242 -2.27 1 88.06 98 LEU A C 1
ATOM 852 O O . LEU A 1 98 ? 8.555 -6.652 -1.291 1 88.06 98 LEU A O 1
ATOM 856 N N . SER A 1 99 ? 8.32 -5.391 -3.111 1 91.75 99 SER A N 1
ATOM 857 C CA . SER A 1 99 ? 9.586 -4.715 -2.869 1 91.75 99 SER A CA 1
ATOM 858 C C . SER A 1 99 ? 9.414 -3.545 -1.906 1 91.75 99 SER A C 1
ATOM 860 O O . SER A 1 99 ? 9.781 -2.412 -2.229 1 91.75 99 SER A O 1
ATOM 862 N N . ILE A 1 100 ? 9.086 -3.83 -0.719 1 94.38 100 ILE A N 1
ATOM 863 C CA . ILE A 1 100 ? 8.758 -2.809 0.268 1 94.38 100 ILE A CA 1
ATOM 864 C C . ILE A 1 100 ? 9.984 -1.949 0.549 1 94.38 100 ILE A C 1
ATOM 866 O O . ILE A 1 100 ? 9.867 -0.742 0.773 1 94.38 100 ILE A O 1
ATOM 870 N N . ALA A 1 101 ? 11.172 -2.553 0.503 1 95.88 101 ALA A N 1
ATOM 871 C CA . ALA A 1 101 ? 12.406 -1.833 0.81 1 95.88 101 ALA A CA 1
ATOM 872 C C . ALA A 1 101 ? 12.656 -0.717 -0.2 1 95.88 101 ALA A C 1
ATOM 874 O O . ALA A 1 101 ? 12.945 0.419 0.18 1 95.88 101 ALA A O 1
ATOM 875 N N . VAL A 1 102 ? 12.438 -1.057 -1.432 1 95.56 102 VAL A N 1
ATOM 876 C CA . VAL A 1 102 ? 12.727 -0.08 -2.477 1 95.56 102 VAL A CA 1
ATOM 877 C C . VAL A 1 102 ? 11.477 0.766 -2.746 1 95.56 102 VAL A C 1
ATOM 879 O O . VAL A 1 102 ? 11.523 1.993 -2.633 1 95.56 102 VAL A O 1
ATOM 882 N N . ASP A 1 103 ? 10.359 0.145 -2.924 1 94.5 103 ASP A N 1
ATOM 883 C CA . ASP A 1 103 ? 9.148 0.82 -3.383 1 94.5 103 ASP A CA 1
ATOM 884 C C . ASP A 1 103 ? 8.383 1.432 -2.213 1 94.5 103 ASP A C 1
ATOM 886 O O . ASP A 1 103 ? 7.598 2.361 -2.396 1 94.5 103 ASP A O 1
ATOM 890 N N . GLY A 1 104 ? 8.633 0.947 -1.041 1 95.12 104 GLY A N 1
ATOM 891 C CA . GLY A 1 104 ? 7.898 1.429 0.12 1 95.12 104 GLY A CA 1
ATOM 892 C C . GLY A 1 104 ? 8.711 2.361 0.994 1 95.12 104 GLY A C 1
ATOM 893 O O . GLY A 1 104 ? 8.156 3.148 1.763 1 95.12 104 GLY A O 1
ATOM 894 N N . ALA A 1 105 ? 10.023 2.252 0.87 1 97.19 105 ALA A N 1
ATOM 895 C CA . ALA A 1 105 ? 10.859 3.023 1.788 1 97.19 105 ALA A CA 1
ATOM 896 C C . ALA A 1 105 ? 11.828 3.926 1.024 1 97.19 105 ALA A C 1
ATOM 898 O O . ALA A 1 105 ? 11.641 5.145 0.983 1 97.19 105 ALA A O 1
ATOM 899 N N . LEU A 1 106 ? 12.68 3.395 0.23 1 97.88 106 LEU A N 1
ATOM 900 C CA . LEU A 1 106 ? 13.781 4.148 -0.354 1 97.88 106 LEU A CA 1
ATOM 901 C C . LEU A 1 106 ? 13.266 5.219 -1.306 1 97.88 106 LEU A C 1
ATOM 903 O O . LEU A 1 106 ? 13.508 6.41 -1.096 1 97.88 106 LEU A O 1
ATOM 907 N N . ILE A 1 107 ? 12.5 4.812 -2.285 1 98.19 107 ILE A N 1
ATOM 908 C CA . ILE A 1 107 ? 12.109 5.727 -3.352 1 98.19 107 ILE A CA 1
ATOM 909 C C . ILE A 1 107 ? 11.125 6.762 -2.807 1 98.19 107 ILE A C 1
ATOM 911 O O . ILE A 1 107 ? 11.312 7.965 -2.988 1 98.19 107 ILE A O 1
ATOM 915 N N . PRO A 1 108 ? 10.141 6.336 -2.057 1 98.31 108 PRO A N 1
ATOM 916 C CA . PRO A 1 108 ? 9.227 7.332 -1.484 1 98.31 108 PRO A CA 1
ATOM 917 C C . PRO A 1 108 ? 9.938 8.328 -0.576 1 98.31 108 PRO A C 1
ATOM 919 O O . PRO A 1 108 ? 9.617 9.523 -0.591 1 98.31 108 PRO A O 1
ATOM 922 N N . MET A 1 109 ? 10.906 7.879 0.189 1 98.38 109 MET A N 1
ATOM 923 C CA . MET A 1 109 ? 11.602 8.781 1.103 1 98.38 109 MET A CA 1
ATOM 924 C C . MET A 1 109 ? 12.461 9.781 0.332 1 98.38 109 MET A C 1
ATOM 926 O O . MET A 1 109 ? 12.57 10.938 0.724 1 98.38 109 MET A O 1
ATOM 930 N N . ILE A 1 110 ? 13.047 9.32 -0.747 1 98.38 110 ILE A N 1
ATOM 931 C CA . ILE A 1 110 ? 13.852 10.211 -1.573 1 98.38 110 ILE A CA 1
ATOM 932 C C . ILE A 1 110 ? 12.969 11.328 -2.137 1 98.38 110 ILE A C 1
ATOM 934 O O . ILE A 1 110 ? 13.305 12.508 -2.037 1 98.38 110 ILE A O 1
ATOM 938 N N . PHE A 1 111 ? 11.82 10.984 -2.639 1 98.75 111 PHE A N 1
ATOM 939 C CA . PHE A 1 111 ? 10.953 11.977 -3.258 1 98.75 111 PHE A CA 1
ATOM 940 C C . PHE A 1 111 ? 10.258 12.82 -2.197 1 98.75 111 PHE A C 1
ATOM 942 O O . PHE A 1 111 ? 9.922 13.984 -2.438 1 98.75 111 PHE A O 1
ATOM 949 N N . MET A 1 112 ? 10.008 12.219 -1.08 1 98.62 112 MET A N 1
ATOM 950 C CA . MET A 1 112 ? 9.469 12.984 0.039 1 98.62 112 MET A CA 1
ATOM 951 C C . MET A 1 112 ? 10.414 14.102 0.449 1 98.62 112 MET A C 1
ATOM 953 O O . MET A 1 112 ? 9.984 15.242 0.656 1 98.62 112 MET A O 1
ATOM 957 N N . LEU A 1 113 ? 11.703 13.797 0.583 1 98.19 113 LEU A N 1
ATOM 958 C CA . LEU A 1 113 ? 12.703 14.805 0.927 1 98.19 113 LEU A CA 1
ATOM 959 C C . LEU A 1 113 ? 12.859 15.82 -0.199 1 98.19 113 LEU A C 1
ATOM 961 O O . LEU A 1 113 ? 13.125 17 0.054 1 98.19 113 LEU A O 1
ATOM 965 N N . ALA A 1 114 ? 12.758 15.359 -1.438 1 98.62 114 ALA A N 1
ATOM 966 C CA . ALA A 1 114 ? 12.766 16.281 -2.566 1 98.62 114 ALA A CA 1
ATOM 967 C C . ALA A 1 114 ? 11.602 17.266 -2.486 1 98.62 114 ALA A C 1
ATOM 969 O O . ALA A 1 114 ? 11.758 18.453 -2.748 1 98.62 114 ALA A O 1
ATOM 970 N N . TYR A 1 115 ? 10.461 16.75 -2.197 1 98.81 115 TYR A N 1
ATOM 971 C CA . TYR A 1 115 ? 9.281 17.594 -2.01 1 98.81 115 TYR A CA 1
ATOM 972 C C . TYR A 1 115 ? 9.516 18.625 -0.923 1 98.81 115 TYR A C 1
ATOM 974 O O . TYR A 1 115 ? 9.266 19.828 -1.127 1 98.81 115 TYR A O 1
ATOM 982 N N . GLN A 1 116 ? 9.969 18.156 0.207 1 98.69 116 GLN A N 1
ATOM 983 C CA . GLN A 1 116 ? 10.305 19.062 1.309 1 98.69 116 GLN A CA 1
ATOM 984 C C . GLN A 1 116 ? 11.281 20.141 0.864 1 98.69 116 GLN A C 1
ATOM 986 O O . GLN A 1 116 ? 11.125 21.312 1.206 1 98.69 116 GLN A O 1
ATOM 991 N N . PHE A 1 117 ? 12.344 19.719 0.16 1 98.5 117 PHE A N 1
ATOM 992 C CA . PHE A 1 117 ? 13.344 20.656 -0.346 1 98.5 117 PHE A CA 1
ATOM 993 C C . PHE A 1 117 ? 12.688 21.734 -1.216 1 98.5 117 PHE A C 1
ATOM 995 O O . PHE A 1 117 ? 12.969 22.922 -1.058 1 98.5 117 PHE A O 1
ATOM 1002 N N . ALA A 1 118 ? 11.844 21.297 -2.094 1 98.75 118 ALA A N 1
ATOM 1003 C CA . ALA A 1 118 ? 11.203 22.219 -3.025 1 98.75 118 ALA A CA 1
ATOM 1004 C C . ALA A 1 118 ? 10.352 23.25 -2.281 1 98.75 118 ALA A C 1
ATOM 1006 O O . ALA A 1 118 ? 10.445 24.453 -2.553 1 98.75 118 ALA A O 1
ATOM 1007 N N . ILE A 1 119 ? 9.539 22.812 -1.368 1 97.56 119 ILE A N 1
ATOM 1008 C CA . ILE A 1 119 ? 8.609 23.734 -0.724 1 97.56 119 ILE A CA 1
ATOM 1009 C C . ILE A 1 119 ? 9.359 24.625 0.257 1 97.56 119 ILE A C 1
ATOM 1011 O O . ILE A 1 119 ? 9.031 25.812 0.404 1 97.56 119 ILE A O 1
ATOM 1015 N N . ASN A 1 120 ? 10.359 24.094 0.95 1 97.88 120 ASN A N 1
ATOM 1016 C CA . ASN A 1 120 ? 11.102 24.875 1.923 1 97.88 120 ASN A CA 1
ATOM 1017 C C . ASN A 1 120 ? 11.961 25.938 1.242 1 97.88 120 ASN A C 1
ATOM 1019 O O . ASN A 1 120 ? 12.125 27.047 1.764 1 97.88 120 ASN A O 1
ATOM 1023 N N . ARG A 1 121 ? 12.477 25.641 0.152 1 98.19 121 ARG A N 1
ATOM 1024 C CA . ARG A 1 121 ? 13.383 26.562 -0.538 1 98.19 121 ARG A CA 1
ATOM 1025 C C . ARG A 1 121 ? 12.664 27.297 -1.659 1 98.19 121 ARG A C 1
ATOM 1027 O O . ARG A 1 121 ? 13.297 28.031 -2.43 1 98.19 121 ARG A O 1
ATOM 1034 N N . LYS A 1 122 ? 11.438 27.062 -1.812 1 97.81 122 LYS A N 1
ATOM 1035 C CA . LYS A 1 122 ? 10.594 27.734 -2.805 1 97.81 122 LYS A CA 1
ATOM 1036 C C . LYS A 1 122 ? 11.094 27.469 -4.219 1 97.81 122 LYS A C 1
ATOM 1038 O O . LYS A 1 122 ? 11.242 28.391 -5.016 1 97.81 122 LYS A O 1
ATOM 1043 N N . LYS A 1 123 ? 11.477 26.266 -4.422 1 98.44 123 LYS A N 1
ATOM 1044 C CA . LYS A 1 123 ? 11.883 25.828 -5.754 1 98.44 123 LYS A CA 1
ATOM 1045 C C . LYS A 1 123 ? 10.719 25.172 -6.492 1 98.44 123 LYS A C 1
ATOM 1047 O O . LYS A 1 123 ? 9.75 24.734 -5.871 1 98.44 123 LYS A O 1
ATOM 1052 N N . ASN A 1 124 ? 10.859 25.219 -7.809 1 98.44 124 ASN A N 1
ATOM 1053 C CA . ASN A 1 124 ? 9.844 24.562 -8.625 1 98.44 124 ASN A CA 1
ATOM 1054 C C . ASN A 1 124 ? 9.859 23.047 -8.43 1 98.44 124 ASN A C 1
ATOM 1056 O O . ASN A 1 124 ? 10.836 22.391 -8.773 1 98.44 124 ASN A O 1
ATOM 1060 N N . PHE A 1 125 ? 8.812 22.484 -7.953 1 98.5 125 PHE A N 1
ATOM 1061 C CA . PHE A 1 125 ? 8.734 21.078 -7.586 1 98.5 125 PHE A CA 1
ATOM 1062 C C . PHE A 1 125 ? 8.945 20.188 -8.805 1 98.5 125 PHE A C 1
ATOM 1064 O O . PHE A 1 125 ? 9.594 19.141 -8.711 1 98.5 125 PHE A O 1
ATOM 1071 N N . PHE A 1 126 ? 8.406 20.594 -9.898 1 98.62 126 PHE A N 1
ATOM 1072 C CA . PHE A 1 126 ? 8.5 19.781 -11.109 1 98.62 126 PHE A CA 1
ATOM 1073 C C . PHE A 1 126 ? 9.953 19.656 -11.562 1 98.62 126 PHE A C 1
ATOM 1075 O O . PHE A 1 126 ? 10.391 18.562 -11.953 1 98.62 126 PHE A O 1
ATOM 1082 N N . VAL A 1 127 ? 10.641 20.688 -11.422 1 98.69 127 VAL A N 1
ATOM 1083 C CA . VAL A 1 127 ? 12.055 20.672 -11.797 1 98.69 127 VAL A CA 1
ATOM 1084 C C . VAL A 1 127 ? 12.836 19.812 -10.797 1 98.69 127 VAL A C 1
ATOM 1086 O O . VAL A 1 127 ? 13.641 18.969 -11.195 1 98.69 127 VAL A O 1
ATOM 1089 N N . VAL A 1 128 ? 12.57 20.016 -9.523 1 98.81 128 VAL A N 1
ATOM 1090 C CA . VAL A 1 128 ? 13.234 19.25 -8.469 1 98.81 128 VAL A CA 1
ATOM 1091 C C . VAL A 1 128 ? 12.977 17.75 -8.672 1 98.81 128 VAL A C 1
ATOM 1093 O O . VAL A 1 128 ? 13.883 16.938 -8.5 1 98.81 128 VAL A O 1
ATOM 1096 N N . THR A 1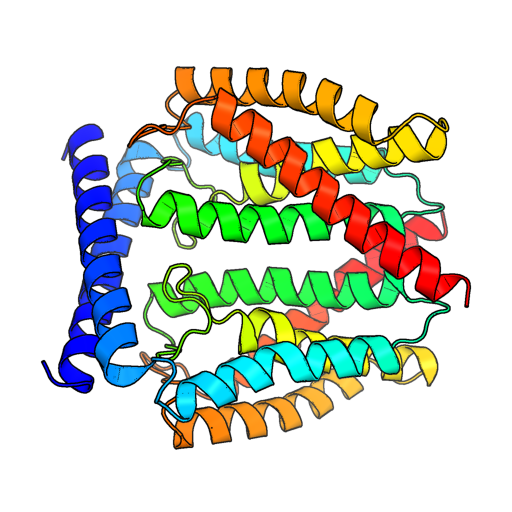 129 ? 11.781 17.438 -9.039 1 98.88 129 THR A N 1
ATOM 1097 C CA . THR A 1 129 ? 11.391 16.047 -9.242 1 98.88 129 THR A CA 1
ATOM 1098 C C . THR A 1 129 ? 12.164 15.43 -10.398 1 98.88 129 THR A C 1
ATOM 1100 O O . THR A 1 129 ? 12.695 14.32 -10.281 1 98.88 129 THR A O 1
ATOM 1103 N N . VAL A 1 130 ? 12.25 16.125 -11.492 1 98.69 130 VAL A N 1
ATOM 1104 C CA . VAL A 1 130 ? 12.938 15.633 -12.672 1 98.69 130 VAL A CA 1
ATOM 1105 C C . VAL A 1 130 ? 14.414 15.398 -12.359 1 98.69 130 VAL A C 1
ATOM 1107 O O . VAL A 1 130 ? 14.984 14.383 -12.75 1 98.69 130 VAL A O 1
ATOM 1110 N N . ILE A 1 131 ? 15.023 16.281 -11.609 1 98.62 131 ILE A N 1
ATOM 1111 C CA . ILE A 1 131 ? 16.422 16.156 -11.227 1 98.62 131 ILE A CA 1
ATOM 1112 C C . ILE A 1 131 ? 16.594 15 -10.25 1 98.62 131 ILE A C 1
ATOM 1114 O O . ILE A 1 131 ? 17.516 14.188 -10.391 1 98.62 131 ILE A O 1
ATOM 1118 N N . THR A 1 132 ? 15.734 14.93 -9.289 1 98.81 132 THR A N 1
ATOM 1119 C CA . THR A 1 132 ? 15.781 13.852 -8.305 1 98.81 132 THR A CA 1
ATOM 1120 C C . THR A 1 132 ? 15.672 12.492 -8.984 1 98.81 132 THR A C 1
ATOM 1122 O O . THR A 1 132 ? 16.375 11.547 -8.625 1 98.81 132 THR A O 1
ATOM 1125 N N . ALA A 1 133 ? 14.812 12.391 -9.977 1 98.75 133 ALA A N 1
ATOM 1126 C CA . ALA A 1 133 ? 14.57 11.133 -10.688 1 98.75 133 ALA A CA 1
ATOM 1127 C C . ALA A 1 133 ? 15.828 10.68 -11.43 1 98.75 133 ALA A C 1
ATOM 1129 O O . ALA A 1 133 ? 16.031 9.477 -11.641 1 98.75 133 ALA A O 1
ATOM 1130 N N . ILE A 1 134 ? 16.688 11.57 -11.812 1 98.25 134 ILE A N 1
ATOM 1131 C CA . ILE A 1 134 ? 17.953 11.203 -12.438 1 98.25 134 ILE A CA 1
ATOM 1132 C C . ILE A 1 134 ? 18.812 10.438 -11.43 1 98.25 134 ILE A C 1
ATOM 1134 O O . ILE A 1 134 ? 19.422 9.422 -11.773 1 98.25 134 ILE A O 1
ATOM 1138 N N . GLY A 1 135 ? 18.859 10.984 -10.211 1 97.31 135 GLY A N 1
ATOM 1139 C CA . GLY A 1 135 ? 19.578 10.266 -9.172 1 97.31 135 GLY A CA 1
ATOM 1140 C C . GLY A 1 135 ? 19.016 8.883 -8.914 1 97.31 135 GLY A C 1
ATOM 1141 O O . GLY A 1 135 ? 19.766 7.926 -8.711 1 97.31 135 GLY A O 1
ATOM 1142 N N . VAL A 1 136 ? 17.719 8.758 -8.945 1 97.81 136 VAL A N 1
ATOM 1143 C CA . VAL A 1 136 ? 17.047 7.488 -8.68 1 97.81 136 VAL A CA 1
ATOM 1144 C C . VAL A 1 136 ? 17.344 6.5 -9.805 1 97.81 136 VAL A C 1
ATOM 1146 O O . VAL A 1 136 ? 17.484 5.297 -9.562 1 97.81 136 VAL A O 1
ATOM 1149 N N . ILE A 1 137 ? 17.5 7.016 -11.016 1 97.31 137 ILE A N 1
ATOM 1150 C CA . ILE A 1 137 ? 17.875 6.164 -12.133 1 97.31 137 ILE A CA 1
ATOM 1151 C C . ILE A 1 137 ? 19.25 5.551 -11.875 1 97.31 137 ILE A C 1
ATOM 1153 O O . ILE A 1 137 ? 19.5 4.395 -12.234 1 97.31 137 ILE A O 1
ATOM 1157 N N . GLY A 1 138 ? 20.125 6.344 -11.375 1 97 138 GLY A N 1
ATOM 1158 C CA . GLY A 1 138 ? 21.438 5.805 -11.008 1 97 138 GLY A CA 1
ATOM 1159 C C . GLY A 1 138 ? 21.344 4.664 -10.008 1 97 138 GLY A C 1
ATOM 1160 O O . GLY A 1 138 ? 22.047 3.666 -10.133 1 97 138 GLY A O 1
ATOM 1161 N N . MET A 1 139 ? 20.469 4.812 -9.125 1 96.38 139 MET A N 1
ATOM 1162 C CA . MET A 1 139 ? 20.266 3.77 -8.125 1 96.38 139 MET A CA 1
ATOM 1163 C C . MET A 1 139 ? 19.641 2.527 -8.758 1 96.38 139 MET A C 1
ATOM 1165 O O . MET A 1 139 ? 20.062 1.405 -8.461 1 96.38 139 MET A O 1
ATOM 1169 N N . ALA A 1 140 ? 18.688 2.734 -9.609 1 97.44 140 ALA A N 1
ATOM 1170 C CA . ALA A 1 140 ? 18.062 1.619 -10.312 1 97.44 140 ALA A CA 1
ATOM 1171 C C . ALA A 1 140 ? 19.078 0.877 -11.18 1 97.44 140 ALA A C 1
ATOM 1173 O O . ALA A 1 140 ? 19.062 -0.354 -11.242 1 97.44 140 ALA A O 1
ATOM 1174 N N . TRP A 1 141 ? 19.891 1.659 -11.781 1 97.75 141 TRP A N 1
ATOM 1175 C CA . TRP A 1 141 ? 20.938 1.07 -12.594 1 97.75 141 TRP A CA 1
ATOM 1176 C C . TRP A 1 141 ? 21.859 0.186 -11.75 1 97.75 141 TRP A C 1
ATOM 1178 O O . TRP A 1 141 ? 22.172 -0.94 -12.141 1 97.75 141 TRP A O 1
ATOM 1188 N N . THR A 1 142 ? 22.234 0.693 -10.672 1 97.38 142 THR A N 1
ATOM 1189 C CA . THR A 1 142 ? 23.094 -0.07 -9.773 1 97.38 142 THR A CA 1
ATOM 1190 C C . THR A 1 142 ? 22.391 -1.346 -9.312 1 97.38 142 THR A C 1
ATOM 1192 O O . THR A 1 142 ? 23.016 -2.402 -9.211 1 97.38 142 THR A O 1
ATOM 1195 N N . TRP A 1 143 ? 21.094 -1.285 -9.047 1 97.25 143 TRP A N 1
ATOM 1196 C CA . TRP A 1 143 ? 20.312 -2.436 -8.609 1 97.25 143 TRP A CA 1
ATOM 1197 C C . TRP A 1 143 ? 20.266 -3.504 -9.695 1 97.25 143 TRP A C 1
ATOM 1199 O O . TRP A 1 143 ? 20.281 -4.703 -9.398 1 97.25 143 TRP A O 1
ATOM 1209 N N . THR A 1 144 ? 20.203 -3.051 -10.945 1 97.25 144 THR A N 1
ATOM 1210 C CA . THR A 1 144 ? 20.188 -3.994 -12.055 1 97.25 144 THR A CA 1
ATOM 1211 C C . THR A 1 144 ? 21.547 -4.684 -12.188 1 97.25 144 THR A C 1
ATOM 1213 O O . THR A 1 144 ? 21.625 -5.883 -12.469 1 97.25 144 THR A O 1
ATOM 1216 N N . LEU A 1 145 ? 22.641 -3.961 -11.922 1 96.5 145 LEU A N 1
ATOM 1217 C CA . LEU A 1 145 ? 23.984 -4.523 -12 1 96.5 145 LEU A CA 1
ATOM 1218 C C . LEU A 1 145 ? 24.188 -5.605 -10.945 1 96.5 145 LEU A C 1
ATOM 1220 O O . LEU A 1 145 ? 24.875 -6.594 -11.188 1 96.5 145 LEU A O 1
ATOM 1224 N N . LEU A 1 146 ? 23.531 -5.395 -9.859 1 95.62 146 LEU A N 1
ATOM 1225 C CA . LEU A 1 146 ? 23.703 -6.305 -8.734 1 95.62 146 LEU A CA 1
ATOM 1226 C C . LEU A 1 146 ? 22.734 -7.469 -8.812 1 95.62 146 LEU A C 1
ATOM 1228 O O . LEU A 1 146 ? 22.75 -8.359 -7.957 1 95.62 146 LEU A O 1
ATOM 1232 N N . GLY A 1 147 ? 21.859 -7.434 -9.797 1 94.69 147 GLY A N 1
ATOM 1233 C CA . GLY A 1 147 ? 20.875 -8.492 -9.969 1 94.69 147 GLY A CA 1
ATOM 1234 C C . GLY A 1 147 ? 19.703 -8.375 -9.023 1 94.69 147 GLY A C 1
ATOM 1235 O O . GLY A 1 147 ? 18.938 -9.328 -8.852 1 94.69 147 GLY A O 1
ATOM 1236 N N . MET A 1 148 ? 19.531 -7.246 -8.398 1 96 148 MET A N 1
ATOM 1237 C CA . MET A 1 148 ? 18.469 -7.047 -7.422 1 96 148 MET A CA 1
ATOM 1238 C C . MET A 1 148 ? 17.219 -6.488 -8.086 1 96 148 MET A C 1
ATOM 1240 O O . MET A 1 148 ? 16.141 -6.492 -7.488 1 96 148 MET A O 1
ATOM 1244 N N . LEU A 1 149 ? 17.391 -6.012 -9.211 1 96.69 149 LEU A N 1
ATOM 1245 C CA . LEU A 1 149 ? 16.297 -5.574 -10.078 1 96.69 149 LEU A CA 1
ATOM 1246 C C . LEU A 1 149 ? 16.438 -6.152 -11.477 1 96.69 149 LEU A C 1
ATOM 1248 O O . LEU A 1 149 ? 17.484 -6.004 -12.109 1 96.69 149 LEU A O 1
ATOM 1252 N N . VAL A 1 150 ? 15.453 -6.855 -11.875 1 96.5 150 VAL A N 1
ATOM 1253 C CA . VAL A 1 150 ? 15.445 -7.43 -13.211 1 96.5 150 VAL A CA 1
ATOM 1254 C C . VAL A 1 150 ? 14.328 -6.793 -14.039 1 96.5 150 VAL A C 1
ATOM 1256 O O . VAL A 1 150 ? 13.164 -6.809 -13.641 1 96.5 150 VAL A O 1
ATOM 1259 N N . LEU A 1 151 ? 14.641 -6.211 -15.125 1 97.25 151 LEU A N 1
ATOM 1260 C CA . LEU A 1 151 ? 13.695 -5.598 -16.047 1 97.25 151 LEU A CA 1
ATOM 1261 C C . LEU A 1 151 ? 13.461 -6.492 -17.266 1 97.25 151 LEU A C 1
ATOM 1263 O O . LEU A 1 151 ? 14.414 -7.016 -17.844 1 97.25 151 LEU A O 1
ATOM 1267 N N . ASP A 1 152 ? 12.203 -6.73 -17.547 1 96.31 152 ASP A N 1
ATOM 1268 C CA . ASP A 1 152 ? 11.836 -7.641 -18.641 1 96.31 152 ASP A CA 1
ATOM 1269 C C . ASP A 1 152 ? 10.672 -7.086 -19.453 1 96.31 152 ASP A C 1
ATOM 1271 O O . ASP A 1 152 ? 10.195 -5.98 -19.188 1 96.31 152 ASP A O 1
ATOM 1275 N N . ASN A 1 153 ? 10.336 -7.742 -20.578 1 96.25 153 ASN A N 1
ATOM 1276 C CA . ASN A 1 153 ? 9.164 -7.469 -21.406 1 96.25 153 ASN A CA 1
ATOM 1277 C C . ASN A 1 153 ? 9.156 -6.023 -21.891 1 96.25 153 ASN A C 1
ATOM 1279 O O . ASN A 1 153 ? 8.117 -5.367 -21.875 1 96.25 153 ASN A O 1
ATOM 1283 N N . GLY A 1 154 ? 10.305 -5.449 -22.125 1 96.44 154 GLY A N 1
ATOM 1284 C CA . GLY A 1 154 ? 10.406 -4.148 -22.766 1 96.44 154 GLY A CA 1
ATOM 1285 C C . GLY A 1 154 ? 10.57 -3.008 -21.781 1 96.44 154 GLY A C 1
ATOM 1286 O O . GLY A 1 154 ? 10.844 -1.872 -22.172 1 96.44 154 GLY A O 1
ATOM 1287 N N . LEU A 1 155 ? 10.359 -3.305 -20.5 1 97.81 155 LEU A N 1
ATOM 1288 C CA . LEU A 1 155 ? 10.586 -2.281 -19.5 1 97.81 155 LEU A CA 1
ATOM 1289 C C . LEU A 1 155 ? 12.078 -1.983 -19.344 1 97.81 155 LEU A C 1
ATOM 1291 O O . LEU A 1 155 ? 12.898 -2.9 -19.359 1 97.81 155 LEU A O 1
ATOM 1295 N N . ASN A 1 156 ? 12.461 -0.703 -19.344 1 97.81 156 ASN A N 1
ATOM 1296 C CA . ASN A 1 156 ? 13.852 -0.302 -19.156 1 97.81 156 ASN A CA 1
ATOM 1297 C C . ASN A 1 156 ? 13.977 0.849 -18.156 1 97.81 156 ASN A C 1
ATOM 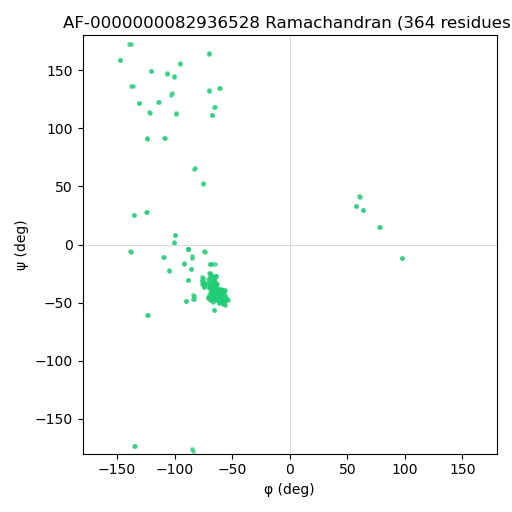1299 O O . ASN A 1 156 ? 12.984 1.254 -17.547 1 97.81 156 ASN A O 1
ATOM 1303 N N . LEU A 1 157 ? 15.133 1.363 -18.016 1 98 157 LEU A N 1
ATOM 1304 C CA . LEU A 1 157 ? 15.414 2.357 -16.984 1 98 157 LEU A CA 1
ATOM 1305 C C . LEU A 1 157 ? 14.711 3.676 -17.297 1 98 157 LEU A C 1
ATOM 1307 O O . LEU A 1 157 ? 14.32 4.41 -16.375 1 98 157 LEU A O 1
ATOM 1311 N N . PHE A 1 158 ? 14.5 3.91 -18.562 1 98.12 158 PHE A N 1
ATOM 1312 C CA . PHE A 1 158 ? 13.797 5.133 -18.938 1 98.12 158 PHE A CA 1
ATOM 1313 C C . PHE A 1 158 ? 12.344 5.078 -18.469 1 98.12 158 PHE A C 1
ATOM 1315 O O . PHE A 1 158 ? 11.797 6.082 -18.016 1 98.12 158 PHE A O 1
ATOM 1322 N N . HIS A 1 159 ? 11.727 3.908 -18.625 1 98.19 159 HIS A N 1
ATOM 1323 C CA . HIS A 1 159 ? 10.367 3.732 -18.141 1 98.19 159 HIS A CA 1
ATOM 1324 C C . HIS A 1 159 ? 10.305 3.936 -16.625 1 98.19 159 HIS A C 1
ATOM 1326 O O . HIS A 1 159 ? 9.359 4.539 -16.109 1 98.19 159 HIS A O 1
ATOM 1332 N N . VAL A 1 160 ? 11.312 3.441 -15.922 1 97.88 160 VAL A N 1
ATOM 1333 C CA . VAL A 1 160 ? 11.383 3.607 -14.477 1 97.88 160 VAL A CA 1
ATOM 1334 C C . VAL A 1 160 ? 11.469 5.094 -14.133 1 97.88 160 VAL A C 1
ATOM 1336 O O . VAL A 1 160 ? 10.789 5.566 -13.219 1 97.88 160 VAL A O 1
ATOM 1339 N N . TYR A 1 161 ? 12.273 5.789 -14.906 1 98.5 161 TYR A N 1
ATOM 1340 C CA . TYR A 1 161 ? 12.422 7.23 -14.75 1 98.5 161 TYR A CA 1
ATOM 1341 C C . TYR A 1 161 ? 11.086 7.941 -14.883 1 98.5 161 TYR A C 1
ATOM 1343 O O . TYR A 1 161 ? 10.719 8.75 -14.031 1 98.5 161 TYR A O 1
ATOM 1351 N N . LEU A 1 162 ? 10.328 7.617 -15.875 1 98.5 162 LEU A N 1
ATOM 1352 C CA . LEU A 1 162 ? 9.039 8.25 -16.141 1 98.5 162 LEU A CA 1
ATOM 1353 C C . LEU A 1 162 ? 8.023 7.902 -15.062 1 98.5 162 LEU A C 1
ATOM 1355 O O . LEU A 1 162 ? 7.219 8.75 -14.664 1 98.5 162 LEU A O 1
ATOM 1359 N N . MET A 1 163 ? 8.094 6.715 -14.586 1 98.25 163 MET A N 1
ATOM 1360 C CA . MET A 1 163 ? 7.164 6.289 -13.539 1 98.25 163 MET A CA 1
ATOM 1361 C C . MET A 1 163 ? 7.438 7.035 -12.234 1 98.25 163 MET A C 1
ATOM 1363 O O . MET A 1 163 ? 6.504 7.414 -11.523 1 98.25 163 MET A O 1
ATOM 1367 N N . ASP A 1 164 ? 8.695 7.207 -11.953 1 98.56 164 ASP A N 1
ATOM 1368 C CA . ASP A 1 164 ? 9.055 7.973 -10.766 1 98.56 164 ASP A CA 1
ATOM 1369 C C . ASP A 1 164 ? 8.5 9.398 -10.844 1 98.56 164 ASP A C 1
ATOM 1371 O O . ASP A 1 164 ? 7.895 9.883 -9.891 1 98.56 164 ASP A O 1
ATOM 1375 N N . ILE A 1 165 ? 8.672 10.008 -11.945 1 98.81 165 ILE A N 1
ATOM 1376 C CA . ILE A 1 165 ? 8.234 11.383 -12.141 1 98.81 165 ILE A CA 1
ATOM 1377 C C . ILE A 1 165 ? 6.715 11.453 -12.094 1 98.81 165 ILE A C 1
ATOM 1379 O O . ILE A 1 165 ? 6.148 12.305 -11.398 1 98.81 165 ILE A O 1
ATOM 1383 N N . GLY A 1 166 ? 6.074 10.57 -12.844 1 98.81 166 GLY A N 1
ATOM 1384 C CA . GLY A 1 166 ? 4.621 10.539 -12.844 1 98.81 166 GLY A CA 1
ATOM 1385 C C . GLY A 1 166 ? 4.031 10.344 -11.461 1 98.81 166 GLY A C 1
ATOM 1386 O O . GLY A 1 166 ? 3.074 11.023 -11.078 1 98.81 166 GLY A O 1
ATOM 1387 N N . THR A 1 167 ? 4.613 9.398 -10.719 1 98.75 167 THR A N 1
ATOM 1388 C CA . THR A 1 167 ? 4.145 9.133 -9.367 1 98.75 167 THR A CA 1
ATOM 1389 C C . THR A 1 167 ? 4.316 10.359 -8.484 1 98.75 167 THR A C 1
ATOM 1391 O O . THR A 1 167 ? 3.416 10.711 -7.715 1 98.75 167 THR A O 1
ATOM 1394 N N . ALA A 1 168 ? 5.461 10.984 -8.586 1 98.88 168 ALA A N 1
ATOM 1395 C CA . ALA A 1 168 ? 5.727 12.188 -7.801 1 98.88 168 ALA A CA 1
ATOM 1396 C C . ALA A 1 168 ? 4.738 13.297 -8.148 1 98.88 168 ALA A C 1
ATOM 1398 O O . ALA A 1 168 ? 4.246 14 -7.266 1 98.88 168 ALA A O 1
ATOM 1399 N N . PHE A 1 169 ? 4.469 13.461 -9.414 1 98.88 169 PHE A N 1
ATOM 1400 C CA . PHE A 1 169 ? 3.539 14.492 -9.852 1 98.88 169 PHE A CA 1
ATOM 1401 C C . PHE A 1 169 ? 2.137 14.219 -9.32 1 98.88 169 PHE A C 1
ATOM 1403 O O . PHE A 1 169 ? 1.444 15.141 -8.883 1 98.88 169 PHE A O 1
ATOM 1410 N N . LEU A 1 170 ? 1.741 13.031 -9.328 1 98.75 170 LEU A N 1
ATOM 1411 C CA . LEU A 1 170 ? 0.431 12.672 -8.805 1 98.75 170 LEU A CA 1
ATOM 1412 C C . LEU A 1 170 ? 0.37 12.898 -7.297 1 98.75 170 LEU A C 1
ATOM 1414 O O . LEU A 1 170 ? -0.627 13.414 -6.781 1 98.75 170 LEU A O 1
ATOM 1418 N N . ALA A 1 171 ? 1.417 12.477 -6.648 1 98.81 171 ALA A N 1
ATOM 1419 C CA . ALA A 1 171 ? 1.481 12.695 -5.203 1 98.81 171 ALA A CA 1
ATOM 1420 C C . ALA A 1 171 ? 1.425 14.188 -4.875 1 98.81 171 ALA A C 1
ATOM 1422 O O . ALA A 1 171 ? 0.754 14.594 -3.926 1 98.81 171 ALA A O 1
ATOM 1423 N N . TYR A 1 172 ? 2.123 14.938 -5.656 1 98.81 172 TYR A N 1
ATOM 1424 C CA . TYR A 1 172 ? 2.113 16.391 -5.492 1 98.81 172 TYR A CA 1
ATOM 1425 C C . TYR A 1 172 ? 0.718 16.953 -5.727 1 98.81 172 TYR A C 1
ATOM 1427 O O . TYR A 1 172 ? 0.253 17.812 -4.965 1 98.81 172 TYR A O 1
ATOM 1435 N N . GLY A 1 173 ? 0.096 16.531 -6.793 1 98.56 173 GLY A N 1
ATOM 1436 C CA . GLY A 1 173 ? -1.257 16.984 -7.082 1 98.56 173 GLY A CA 1
ATOM 1437 C C . GLY A 1 173 ? -2.23 16.703 -5.953 1 98.56 173 GLY A C 1
ATOM 1438 O O . GLY A 1 173 ? -3.008 17.578 -5.57 1 98.56 173 GLY A O 1
ATOM 1439 N N . LEU A 1 174 ? -2.158 15.508 -5.41 1 98 174 LEU A N 1
ATOM 1440 C CA . LEU A 1 174 ? -3.064 15.156 -4.324 1 98 174 LEU A CA 1
ATOM 1441 C C . LEU A 1 174 ? -2.74 15.953 -3.066 1 98 174 LEU A C 1
ATOM 1443 O O . LEU A 1 174 ? -3.646 16.406 -2.365 1 98 174 LEU A O 1
ATOM 1447 N N . THR A 1 175 ? -1.476 16.078 -2.783 1 98.38 175 THR A N 1
ATOM 1448 C CA . THR A 1 175 ? -1.066 16.859 -1.618 1 98.38 175 THR A CA 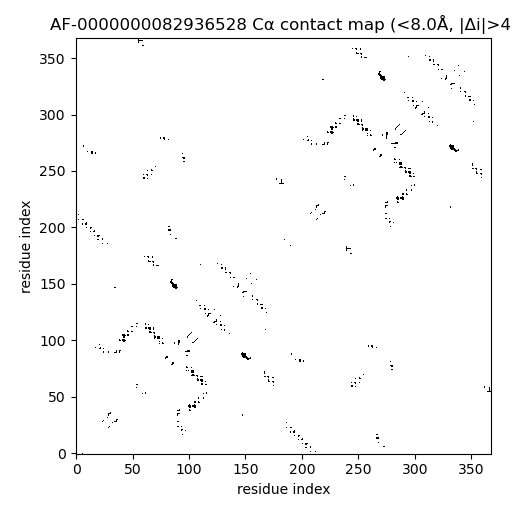1
ATOM 1449 C C . THR A 1 175 ? -1.563 18.297 -1.728 1 98.38 175 THR A C 1
ATOM 1451 O O . THR A 1 175 ? -2.096 18.844 -0.763 1 98.38 175 THR A O 1
ATOM 1454 N N . ASN A 1 176 ? -1.413 18.859 -2.934 1 97.69 176 ASN A N 1
ATOM 1455 C CA . ASN A 1 176 ? -1.875 20.234 -3.146 1 97.69 176 ASN A CA 1
ATOM 1456 C C . ASN A 1 176 ? -3.396 20.328 -3.062 1 97.69 176 ASN A C 1
ATOM 1458 O O . ASN A 1 176 ? -3.934 21.344 -2.611 1 97.69 176 ASN A O 1
ATOM 1462 N N . PHE A 1 177 ? -4.023 19.375 -3.537 1 97.25 177 PHE A N 1
ATOM 1463 C CA . PHE A 1 177 ? -5.477 19.328 -3.412 1 97.25 177 PHE A CA 1
ATOM 1464 C C . PHE A 1 177 ? -5.895 19.391 -1.948 1 97.25 177 PHE A C 1
ATOM 1466 O O . PHE A 1 177 ? -6.785 20.156 -1.583 1 97.25 177 PHE A O 1
ATOM 1473 N N . PHE A 1 178 ? -5.273 18.562 -1.071 1 96.44 178 PHE A N 1
ATOM 1474 C CA . PHE A 1 178 ? -5.578 18.562 0.355 1 96.44 178 PHE A CA 1
ATOM 1475 C C . PHE A 1 178 ? -5.188 19.891 0.996 1 96.44 178 PHE A C 1
ATOM 1477 O O . PHE A 1 178 ? -5.855 20.359 1.922 1 96.44 178 PHE A O 1
ATOM 1484 N N . LEU A 1 179 ? -4.109 20.469 0.519 1 96.25 179 LEU A N 1
ATOM 1485 C CA . LEU A 1 179 ? -3.693 21.781 1.012 1 96.25 179 LEU A CA 1
ATOM 1486 C C . LEU A 1 179 ? -4.758 22.844 0.719 1 96.25 179 LEU A C 1
ATOM 1488 O O . LEU A 1 179 ? -5.047 23.688 1.564 1 96.25 179 LEU A O 1
ATOM 1492 N N . LYS A 1 180 ? -5.297 22.75 -0.463 1 95.25 180 LYS A N 1
ATOM 1493 C CA . LYS A 1 180 ? -6.355 23.688 -0.835 1 95.25 180 LYS A CA 1
ATOM 1494 C C . LYS A 1 180 ? -7.598 23.484 0.032 1 95.25 180 LYS A C 1
ATOM 1496 O O . LYS A 1 180 ? -8.273 24.438 0.387 1 95.25 180 LYS A O 1
ATOM 1501 N N . LEU A 1 181 ? -7.887 22.281 0.401 1 92.44 181 LEU A N 1
ATOM 1502 C CA . LEU A 1 181 ? -9.008 21.969 1.284 1 92.44 181 LEU A CA 1
ATOM 1503 C C . LEU A 1 181 ? -8.758 22.531 2.684 1 92.44 181 LEU A C 1
ATOM 1505 O O . LEU A 1 181 ? -9.688 23.016 3.332 1 92.44 181 LEU A O 1
ATOM 1509 N N . LYS A 1 182 ? -7.562 22.422 3.154 1 88.12 182 LYS A N 1
ATOM 1510 C CA . LYS A 1 182 ? -7.172 22.906 4.473 1 88.12 182 LYS A CA 1
ATOM 1511 C C . LYS A 1 182 ? -7.402 24.406 4.594 1 88.12 182 LYS A C 1
ATOM 1513 O O . LYS A 1 182 ? -7.789 24.906 5.656 1 88.12 182 LYS A O 1
ATOM 1518 N N . GLY A 1 183 ? -7.109 25.203 3.553 1 82.5 183 GLY A N 1
ATOM 1519 C CA . GLY A 1 183 ? -7.25 26.656 3.525 1 82.5 183 GLY A CA 1
ATOM 1520 C C . GLY A 1 183 ? -8.688 27.109 3.424 1 82.5 183 GLY A C 1
ATOM 1521 O O . GLY A 1 183 ? -8.984 28.297 3.568 1 82.5 183 GLY A O 1
ATOM 1522 N N . LYS A 1 184 ? -9.641 26.234 3.244 1 73.38 184 LYS A N 1
ATOM 1523 C CA . LYS A 1 184 ? -11.062 26.594 3.197 1 73.38 184 LYS A CA 1
ATOM 1524 C C . LYS A 1 184 ? -11.727 26.375 4.555 1 73.38 184 LYS A C 1
ATOM 1526 O O . LYS A 1 184 ? -12.547 27.188 4.984 1 73.38 184 LYS A O 1
ATOM 1531 N N . MET B 1 1 ? 17.234 -26.641 -7.828 1 88.94 1 MET B N 1
ATOM 1532 C CA . MET B 1 1 ? 17.031 -25.719 -8.945 1 88.94 1 MET B CA 1
ATOM 1533 C C . MET B 1 1 ? 18 -24.547 -8.859 1 88.94 1 MET B C 1
ATOM 1535 O O . MET B 1 1 ? 18.281 -24.047 -7.773 1 88.94 1 MET B O 1
ATOM 1539 N N . SER B 1 2 ? 18.484 -24.219 -10 1 94.31 2 SER B N 1
ATOM 1540 C CA . SER B 1 2 ? 19.344 -23.031 -10.047 1 94.31 2 SER B CA 1
ATOM 1541 C C . SER B 1 2 ? 18.547 -21.766 -9.82 1 94.31 2 SER B C 1
ATOM 1543 O O . SER B 1 2 ? 17.328 -21.781 -9.844 1 94.31 2 SER B O 1
ATOM 1545 N N . LYS B 1 3 ? 19.312 -20.781 -9.531 1 94.31 3 LYS B N 1
ATOM 1546 C CA . LYS B 1 3 ? 18.703 -19.469 -9.312 1 94.31 3 LYS B CA 1
ATOM 1547 C C . LYS B 1 3 ? 17.859 -19.062 -10.516 1 94.31 3 LYS B C 1
ATOM 1549 O O . LYS B 1 3 ? 16.688 -18.672 -10.359 1 94.31 3 LYS B O 1
ATOM 1554 N N . THR B 1 4 ? 18.359 -19.203 -11.664 1 94.06 4 THR B N 1
ATOM 1555 C CA . THR B 1 4 ? 17.703 -18.797 -12.898 1 94.06 4 THR B CA 1
ATOM 1556 C C . THR B 1 4 ? 16.453 -19.641 -13.148 1 94.06 4 THR B C 1
ATOM 1558 O O . THR B 1 4 ? 15.414 -19.125 -13.547 1 94.06 4 THR B O 1
ATOM 1561 N N . GLU B 1 5 ? 16.562 -20.844 -12.875 1 95.69 5 GLU B N 1
ATOM 1562 C CA . GLU B 1 5 ? 15.438 -21.766 -13.062 1 95.69 5 GLU B CA 1
ATOM 1563 C C . GLU B 1 5 ? 14.297 -21.453 -12.102 1 95.69 5 GLU B C 1
ATOM 1565 O O . GLU B 1 5 ? 13.125 -21.5 -12.484 1 95.69 5 GLU B O 1
ATOM 1570 N N . LEU B 1 6 ? 14.672 -21.156 -10.914 1 95.62 6 LEU B N 1
ATOM 1571 C CA . LEU B 1 6 ? 13.672 -20.828 -9.914 1 95.62 6 LEU B CA 1
ATOM 1572 C C . LEU B 1 6 ? 12.938 -19.531 -10.281 1 95.62 6 LEU B C 1
ATOM 1574 O O . LEU B 1 6 ? 11.711 -19.469 -10.195 1 95.62 6 LEU B O 1
ATOM 1578 N N . LEU B 1 7 ? 13.672 -18.547 -10.742 1 94.56 7 LEU B N 1
ATOM 1579 C CA . LEU B 1 7 ? 13.078 -17.281 -11.141 1 94.56 7 LEU B CA 1
ATOM 1580 C C . LEU B 1 7 ? 12.172 -17.469 -12.359 1 94.56 7 LEU B C 1
ATOM 1582 O O . LEU B 1 7 ? 11.094 -16.859 -12.43 1 94.56 7 LEU B O 1
ATOM 1586 N N . LYS B 1 8 ? 12.539 -18.297 -13.258 1 95.75 8 LYS B N 1
ATOM 1587 C CA . LYS B 1 8 ? 11.719 -18.578 -14.43 1 95.75 8 LYS B CA 1
ATOM 1588 C C . LYS B 1 8 ? 10.422 -19.281 -14.031 1 95.75 8 LYS B C 1
ATOM 1590 O O . LYS B 1 8 ? 9.359 -18.969 -14.578 1 95.75 8 LYS B O 1
ATOM 1595 N N . LYS B 1 9 ? 10.562 -20.172 -13.094 1 97 9 LYS B N 1
ATOM 1596 C CA . LYS B 1 9 ? 9.375 -20.875 -12.609 1 97 9 LYS B CA 1
ATOM 1597 C C . LYS B 1 9 ? 8.414 -19.906 -11.914 1 97 9 LYS B C 1
ATOM 1599 O O . LYS B 1 9 ? 7.203 -19.984 -12.117 1 97 9 LYS B O 1
ATOM 1604 N N . ILE B 1 10 ? 8.953 -19.016 -11.156 1 95.38 10 ILE B N 1
ATOM 1605 C CA . ILE B 1 10 ? 8.148 -18 -10.477 1 95.38 10 ILE B CA 1
ATOM 1606 C C . ILE B 1 10 ? 7.438 -17.125 -11.5 1 95.38 10 ILE B C 1
ATOM 1608 O O . ILE B 1 10 ? 6.23 -16.891 -11.398 1 95.38 10 ILE B O 1
ATOM 1612 N N . ASP B 1 11 ? 8.117 -16.75 -12.555 1 95.38 11 ASP B N 1
ATOM 1613 C CA . ASP B 1 11 ? 7.531 -15.938 -13.609 1 95.38 11 ASP B CA 1
ATOM 1614 C C . ASP B 1 11 ? 6.402 -16.672 -14.32 1 95.38 11 ASP B C 1
ATOM 1616 O O . ASP B 1 11 ? 5.363 -16.094 -14.633 1 95.38 11 ASP B O 1
ATOM 1620 N N . GLN B 1 12 ? 6.633 -17.891 -14.555 1 96.75 12 GLN B N 1
ATOM 1621 C CA . GLN B 1 12 ? 5.633 -18.719 -15.234 1 96.75 12 GLN B CA 1
ATOM 1622 C C . GLN B 1 12 ? 4.371 -18.859 -14.383 1 96.75 12 GLN B C 1
ATOM 1624 O O . GLN B 1 12 ? 3.256 -18.719 -14.891 1 96.75 12 GLN B O 1
ATOM 1629 N N . LEU B 1 13 ? 4.59 -19.094 -13.109 1 95.88 13 LEU B N 1
ATOM 1630 C CA . LEU B 1 13 ? 3.455 -19.234 -12.211 1 95.88 13 LEU B CA 1
ATOM 1631 C C . LEU B 1 13 ? 2.699 -17.922 -12.062 1 95.88 13 LEU B C 1
ATOM 1633 O O . LEU B 1 13 ? 1.469 -17.906 -11.992 1 95.88 13 LEU B O 1
ATOM 1637 N N . ASP B 1 14 ? 3.457 -16.844 -12.047 1 94.25 14 ASP B N 1
ATOM 1638 C CA . ASP B 1 14 ? 2.836 -15.516 -12 1 94.25 14 ASP B CA 1
ATOM 1639 C C . ASP B 1 14 ? 1.943 -15.289 -13.219 1 94.25 14 ASP B C 1
ATOM 1641 O O . ASP B 1 14 ? 0.809 -14.828 -13.086 1 94.25 14 ASP B O 1
ATOM 1645 N N . SER B 1 15 ? 2.426 -15.633 -14.359 1 95.19 15 SER B N 1
ATOM 1646 C CA . SER B 1 15 ? 1.681 -15.445 -15.602 1 95.19 15 SER B CA 1
ATOM 1647 C C . SER B 1 15 ? 0.428 -16.312 -15.633 1 95.19 15 SER B C 1
ATOM 1649 O O . SER B 1 15 ? -0.65 -15.844 -16 1 95.19 15 SER B O 1
ATOM 1651 N N . GLU B 1 16 ? 0.602 -17.5 -15.203 1 96.56 16 GLU B N 1
ATOM 1652 C CA . GLU B 1 16 ? -0.537 -18.406 -15.164 1 96.56 16 GLU B CA 1
ATOM 1653 C C . GLU B 1 16 ? -1.594 -17.938 -14.172 1 96.56 16 GLU B C 1
ATOM 1655 O O . GLU B 1 16 ? -2.789 -17.969 -14.469 1 96.56 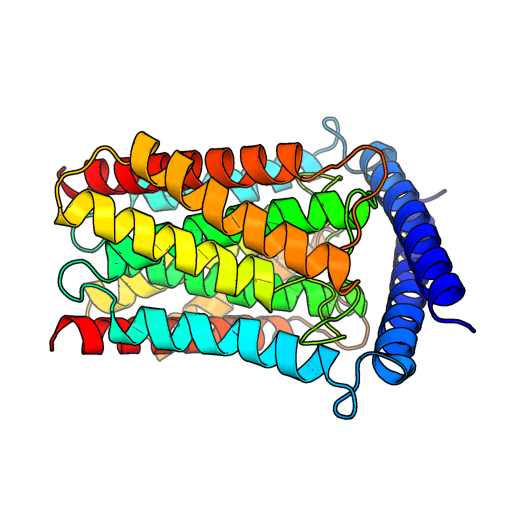16 GLU B O 1
ATOM 1660 N N . LEU B 1 17 ? -1.148 -17.547 -13.055 1 94.81 17 LEU B N 1
ATOM 1661 C CA . LEU B 1 17 ? -2.049 -17.031 -12.023 1 94.81 17 LEU B CA 1
ATOM 1662 C C . LEU B 1 17 ? -2.844 -15.844 -12.547 1 94.81 17 LEU B C 1
ATOM 1664 O O . LEU B 1 17 ? -4.066 -15.805 -12.398 1 94.81 17 LEU B O 1
ATOM 1668 N N . MET B 1 18 ? -2.174 -14.945 -13.211 1 94.81 18 MET B N 1
ATOM 1669 C CA . MET B 1 18 ? -2.838 -13.742 -13.719 1 94.81 18 MET B CA 1
ATOM 1670 C C . MET B 1 18 ? -3.828 -14.094 -14.82 1 94.81 18 MET B C 1
ATOM 1672 O O . MET B 1 18 ? -4.887 -13.477 -14.93 1 94.81 18 MET B O 1
ATOM 1676 N N . ASP B 1 19 ? -3.506 -15.102 -15.625 1 95.94 19 ASP B N 1
ATOM 1677 C CA . ASP B 1 19 ? -4.438 -15.547 -16.656 1 95.94 19 ASP B CA 1
ATOM 1678 C C . ASP B 1 19 ? -5.758 -16.016 -16.047 1 95.94 19 ASP B C 1
ATOM 1680 O O . ASP B 1 19 ? -6.832 -15.664 -16.531 1 95.94 19 ASP B O 1
ATOM 1684 N N . TYR B 1 20 ? -5.629 -16.719 -14.969 1 95.62 20 TYR B N 1
ATOM 1685 C CA . TYR B 1 20 ? -6.832 -17.25 -14.336 1 95.62 20 TYR B CA 1
ATOM 1686 C C . TYR B 1 20 ? -7.578 -16.141 -13.578 1 95.62 20 TYR B C 1
ATOM 1688 O O . TYR B 1 20 ? -8.805 -16.156 -13.508 1 95.62 20 TYR B O 1
ATOM 1696 N N . ILE B 1 21 ? -6.918 -15.211 -13.023 1 94.44 21 ILE B N 1
ATOM 1697 C CA . ILE B 1 21 ? -7.547 -14.086 -12.352 1 94.44 21 ILE B CA 1
ATOM 1698 C C . ILE B 1 21 ? -8.32 -13.242 -13.367 1 94.44 21 ILE B C 1
ATOM 1700 O O . ILE B 1 21 ? -9.469 -12.875 -13.125 1 94.44 21 ILE B O 1
ATOM 1704 N N . ILE B 1 22 ? -7.703 -13.023 -14.492 1 94.62 22 ILE B N 1
ATOM 1705 C CA . ILE B 1 22 ? -8.359 -12.242 -15.539 1 94.62 22 ILE B CA 1
ATOM 1706 C C . ILE B 1 22 ? -9.555 -13.023 -16.078 1 94.62 22 ILE B C 1
ATOM 1708 O O . ILE B 1 22 ? -10.609 -12.438 -16.344 1 94.62 22 ILE B O 1
ATOM 1712 N N . GLN B 1 23 ? -9.375 -14.312 -16.25 1 95.94 23 GLN B N 1
ATOM 1713 C CA . GLN B 1 23 ? -10.492 -15.141 -16.703 1 95.94 23 GLN B CA 1
ATOM 1714 C C . GLN B 1 23 ? -11.664 -15.055 -15.727 1 95.94 23 GLN B C 1
ATOM 1716 O O . GLN B 1 23 ? -12.812 -14.953 -16.141 1 95.94 23 GLN B O 1
ATOM 1721 N N . PHE B 1 24 ? -11.383 -15.102 -14.492 1 95.5 24 PHE B N 1
ATOM 1722 C CA . PHE B 1 24 ? -12.438 -14.969 -13.492 1 95.5 24 PHE B CA 1
ATOM 1723 C C . PHE B 1 24 ? -13.148 -13.625 -13.633 1 95.5 24 PHE B C 1
ATOM 1725 O O . PHE B 1 24 ? -14.375 -13.562 -13.602 1 95.5 24 PHE B O 1
ATOM 1732 N N . TRP B 1 25 ? -12.367 -12.609 -13.742 1 94.88 25 TRP B N 1
ATOM 1733 C CA . TRP B 1 25 ? -12.945 -11.273 -13.859 1 94.88 25 TRP B CA 1
ATOM 1734 C C . TRP B 1 25 ? -13.836 -11.164 -15.094 1 94.88 25 TRP B C 1
ATOM 1736 O O . TRP B 1 25 ? -14.945 -10.633 -15.016 1 94.88 25 TRP B O 1
ATOM 1746 N N . VAL B 1 26 ? -13.453 -11.719 -16.188 1 95.19 26 VAL B N 1
ATOM 1747 C CA . VAL B 1 26 ? -14.195 -11.656 -17.438 1 95.19 26 VAL B CA 1
ATOM 1748 C C . VAL B 1 26 ? -15.492 -12.453 -17.312 1 95.19 26 VAL B C 1
ATOM 1750 O O . VAL B 1 26 ? -16.547 -12.031 -17.812 1 95.19 26 VAL B O 1
ATOM 1753 N N . ASN B 1 27 ? -15.43 -13.477 -16.594 1 95.75 27 ASN B N 1
ATOM 1754 C CA . ASN B 1 27 ? -16.562 -14.383 -16.531 1 95.75 27 ASN B CA 1
ATOM 1755 C C . ASN B 1 27 ? -17.547 -13.977 -15.438 1 95.75 27 ASN B C 1
ATOM 1757 O O . ASN B 1 27 ? -18.766 -14.148 -15.586 1 95.75 27 ASN B O 1
ATOM 1761 N N . TYR B 1 28 ? -17 -13.352 -14.352 1 94.31 28 TYR B N 1
ATOM 1762 C CA . TYR B 1 28 ? -17.875 -13.297 -13.18 1 94.31 28 TYR B CA 1
ATOM 1763 C C . TYR B 1 28 ? -17.781 -11.938 -12.5 1 94.31 28 TYR B C 1
ATOM 1765 O O . TYR B 1 28 ? -18.516 -11.664 -11.547 1 94.31 28 TYR B O 1
ATOM 1773 N N . SER B 1 29 ? -16.922 -11.086 -12.93 1 93.56 29 SER B N 1
ATOM 1774 C CA . SER B 1 29 ? -16.703 -9.828 -12.219 1 93.56 29 SER B CA 1
ATOM 1775 C C . SER B 1 29 ? -16.625 -8.648 -13.188 1 93.56 29 SER B C 1
ATOM 1777 O O . SER B 1 29 ? -16.062 -7.605 -12.867 1 93.56 29 SER B O 1
ATOM 1779 N N . HIS B 1 30 ? -17.219 -8.797 -14.281 1 93 30 HIS B N 1
ATOM 1780 C CA . HIS B 1 30 ? -17.141 -7.777 -15.328 1 93 30 HIS B CA 1
ATOM 1781 C C . HIS B 1 30 ? -18.172 -6.684 -15.109 1 93 30 HIS B C 1
ATOM 1783 O O . HIS B 1 30 ? -18.938 -6.73 -14.141 1 93 30 HIS B O 1
ATOM 1789 N N . PHE B 1 31 ? -18.266 -5.734 -16.031 1 94.12 31 PHE B N 1
ATOM 1790 C CA . PHE B 1 31 ? -19.062 -4.527 -15.883 1 94.12 31 PHE B CA 1
ATOM 1791 C C . PHE B 1 31 ? -20.547 -4.871 -15.859 1 94.12 31 PHE B C 1
ATOM 1793 O O . PHE B 1 31 ? -21.375 -4.074 -15.391 1 94.12 31 PHE B O 1
ATOM 1800 N N . GLY B 1 32 ? -20.875 -6.039 -16.297 1 95.56 32 GLY B N 1
ATOM 1801 C CA . GLY B 1 32 ? -22.266 -6.438 -16.344 1 95.56 32 GLY B CA 1
ATOM 1802 C C . GLY B 1 32 ? -22.75 -7.078 -15.055 1 95.56 32 GLY B C 1
ATOM 1803 O O . GLY B 1 32 ? -23.938 -7.387 -14.914 1 95.56 32 GLY B O 1
ATOM 1804 N N . THR B 1 33 ? -21.938 -7.273 -14.117 1 96.06 33 THR B N 1
ATOM 1805 C CA . THR B 1 33 ? -22.297 -7.941 -12.867 1 96.06 33 THR B CA 1
ATOM 1806 C C . THR B 1 33 ? -22.531 -6.922 -11.758 1 96.06 33 THR B C 1
ATOM 1808 O O . THR B 1 33 ? -21.922 -5.852 -11.75 1 96.06 33 THR B O 1
ATOM 1811 N N . TRP B 1 34 ? -23.5 -7.188 -10.875 1 96.62 34 TRP B N 1
ATOM 1812 C CA . TRP B 1 34 ? -23.766 -6.297 -9.75 1 96.62 34 TRP B CA 1
ATOM 1813 C C . TRP B 1 34 ? -22.594 -6.273 -8.773 1 96.62 34 TRP B C 1
ATOM 1815 O O . TRP B 1 34 ? -22.344 -5.258 -8.125 1 96.62 34 TRP B O 1
ATOM 1825 N N . GLN B 1 35 ? -21.844 -7.371 -8.625 1 96.25 35 GLN B N 1
ATOM 1826 C CA . GLN B 1 35 ? -20.672 -7.441 -7.75 1 96.25 35 GLN B CA 1
ATOM 1827 C C . GLN B 1 35 ? -19.641 -6.371 -8.109 1 96.25 35 GLN B C 1
ATOM 1829 O O . GLN B 1 35 ? -19.031 -5.766 -7.227 1 96.25 35 GLN B O 1
ATOM 1834 N N . TYR B 1 36 ? -19.453 -6.172 -9.422 1 96.19 36 TYR B N 1
ATOM 1835 C CA . TYR B 1 36 ? -18.516 -5.16 -9.875 1 96.19 36 TYR B CA 1
ATOM 1836 C C . TYR B 1 36 ? -18.922 -3.773 -9.398 1 96.19 36 TYR B C 1
ATOM 1838 O O . TYR B 1 36 ? -18.094 -3.023 -8.867 1 96.19 36 TYR B O 1
ATOM 1846 N N . TRP B 1 37 ? -20.141 -3.426 -9.484 1 96.94 37 TRP B N 1
ATOM 1847 C CA . TRP B 1 37 ? -20.594 -2.078 -9.172 1 96.94 37 TRP B CA 1
ATOM 1848 C C . TRP B 1 37 ? -20.641 -1.855 -7.664 1 96.94 37 TRP B C 1
ATOM 1850 O O . TRP B 1 37 ? -20.453 -0.733 -7.191 1 96.94 37 TRP B O 1
ATOM 1860 N N . ILE B 1 38 ? -20.859 -2.947 -6.867 1 96.81 38 ILE B N 1
ATOM 1861 C CA . ILE B 1 38 ? -20.719 -2.84 -5.418 1 96.81 38 ILE B CA 1
ATOM 1862 C C . ILE B 1 38 ? -19.266 -2.559 -5.062 1 96.81 38 ILE B C 1
ATOM 1864 O O . ILE B 1 38 ? -18.984 -1.773 -4.152 1 96.81 38 ILE B O 1
ATOM 1868 N N . THR B 1 39 ? -18.391 -3.207 -5.766 1 96.31 39 THR B N 1
ATOM 1869 C CA . THR B 1 39 ? -16.969 -2.969 -5.539 1 96.31 39 THR B CA 1
ATOM 1870 C C . THR B 1 39 ? -16.594 -1.528 -5.887 1 96.31 39 THR B C 1
ATOM 1872 O O . THR B 1 39 ? -15.875 -0.871 -5.137 1 96.31 39 THR B O 1
ATOM 1875 N N . VAL B 1 40 ? -17.125 -1.019 -6.977 1 97.12 40 VAL B N 1
ATOM 1876 C CA . VAL B 1 40 ? -16.906 0.368 -7.371 1 97.12 40 VAL B CA 1
ATOM 1877 C C . VAL B 1 40 ? -17.438 1.307 -6.293 1 97.12 40 VAL B C 1
ATOM 1879 O O . VAL B 1 40 ? -16.75 2.234 -5.867 1 97.12 40 VAL B O 1
ATOM 1882 N N . ALA B 1 41 ? -18.625 1.059 -5.855 1 97.75 41 ALA B N 1
ATOM 1883 C CA . ALA B 1 41 ? -19.25 1.886 -4.82 1 97.75 41 ALA B CA 1
ATOM 1884 C C . ALA B 1 41 ? -18.438 1.837 -3.525 1 97.75 41 ALA B C 1
ATOM 1886 O O . ALA B 1 41 ? -18.281 2.854 -2.846 1 97.75 41 ALA B O 1
ATOM 1887 N N . THR B 1 42 ? -17.938 0.62 -3.229 1 97.31 42 THR B N 1
ATOM 1888 C CA . THR B 1 42 ? -17.141 0.43 -2.02 1 97.31 42 THR B CA 1
ATOM 1889 C C . THR B 1 42 ? -15.844 1.238 -2.092 1 97.31 42 THR B C 1
ATOM 1891 O O . THR B 1 42 ? -15.328 1.683 -1.066 1 97.31 42 THR B O 1
ATOM 1894 N N . PHE B 1 43 ? -15.422 1.461 -3.266 1 97.81 43 PHE B N 1
ATOM 1895 C CA . PHE B 1 43 ? -14.195 2.232 -3.441 1 97.81 43 PHE B CA 1
ATOM 1896 C C . PHE B 1 43 ? -14.484 3.727 -3.396 1 97.81 43 PHE B C 1
ATOM 1898 O O . PHE B 1 43 ? -13.852 4.465 -2.637 1 97.81 43 PHE B O 1
ATOM 1905 N N . ILE B 1 44 ? -15.469 4.258 -4.074 1 98.06 44 ILE B N 1
ATOM 1906 C CA . ILE B 1 44 ? -15.703 5.668 -4.352 1 98.06 44 ILE B CA 1
ATOM 1907 C C . ILE B 1 44 ? -16.422 6.309 -3.168 1 98.06 44 ILE B C 1
ATOM 1909 O O . ILE B 1 44 ? -16.078 7.41 -2.738 1 98.06 44 ILE B O 1
ATOM 1913 N N . THR B 1 45 ? -17.422 5.648 -2.615 1 98 45 THR B N 1
ATOM 1914 C CA . THR B 1 45 ? -18.312 6.23 -1.62 1 98 45 THR B CA 1
ATOM 1915 C C . THR B 1 45 ? -17.531 6.672 -0.386 1 98 45 THR B C 1
ATOM 1917 O O . THR B 1 45 ? -17.641 7.82 0.053 1 98 45 THR B O 1
ATOM 1920 N N . PRO B 1 46 ? -16.688 5.82 0.161 1 97.56 46 PRO B N 1
ATOM 1921 C CA . PRO B 1 46 ? -15.969 6.262 1.356 1 97.56 46 PRO B CA 1
ATOM 1922 C C . PRO B 1 46 ? -15.039 7.441 1.081 1 97.56 46 PRO B C 1
ATOM 1924 O O . PRO B 1 46 ? -14.836 8.289 1.952 1 97.56 46 PRO B O 1
ATOM 1927 N N . LEU B 1 47 ? -14.461 7.488 -0.092 1 96.12 47 LEU B N 1
ATOM 1928 C CA . LEU B 1 47 ? -13.57 8.594 -0.439 1 96.12 47 LEU B CA 1
ATOM 1929 C C . LEU B 1 47 ? -14.336 9.914 -0.486 1 96.12 47 LEU B C 1
ATOM 1931 O O . LEU B 1 47 ? -13.875 10.922 0.047 1 96.12 47 LEU B O 1
ATOM 1935 N N . ILE B 1 48 ? -15.492 9.867 -1.089 1 96.75 48 ILE B N 1
ATOM 1936 C CA . ILE B 1 48 ? -16.344 11.055 -1.158 1 96.75 48 ILE B CA 1
ATOM 1937 C C . ILE B 1 48 ? -16.75 11.477 0.25 1 96.75 48 ILE B C 1
ATOM 1939 O O . ILE B 1 48 ? -16.656 12.648 0.607 1 96.75 48 ILE B O 1
ATOM 1943 N N . ILE B 1 49 ? -17.172 10.523 1.028 1 96.75 49 ILE B N 1
ATOM 1944 C CA . ILE B 1 49 ? -17.594 10.805 2.393 1 96.75 49 ILE B CA 1
ATOM 1945 C C . ILE B 1 49 ? -16.438 11.414 3.184 1 96.75 49 ILE B C 1
ATOM 1947 O O . ILE B 1 49 ? -16.625 12.414 3.889 1 96.75 49 ILE B O 1
ATOM 1951 N N . ALA B 1 50 ? -15.289 10.836 3.064 1 93.12 50 ALA B N 1
ATOM 1952 C CA . ALA B 1 50 ? -14.125 11.328 3.795 1 93.12 50 ALA B CA 1
ATOM 1953 C C . ALA B 1 50 ? -13.805 12.773 3.402 1 93.12 50 ALA B C 1
ATOM 1955 O O . ALA B 1 50 ? -13.555 13.617 4.266 1 93.12 50 ALA B O 1
ATOM 1956 N N . ILE B 1 51 ? -13.852 13.086 2.16 1 92.69 51 ILE B N 1
ATOM 1957 C CA . ILE B 1 51 ? -13.508 14.414 1.668 1 92.69 51 ILE B CA 1
ATOM 1958 C C . ILE B 1 51 ? -14.508 15.438 2.193 1 92.69 51 ILE B C 1
ATOM 1960 O O . ILE B 1 51 ? -14.133 16.562 2.543 1 92.69 51 ILE B O 1
ATOM 1964 N N . ILE B 1 52 ? -15.727 15.055 2.256 1 95.38 52 ILE B N 1
ATOM 1965 C CA . ILE B 1 52 ? -16.781 15.961 2.68 1 95.38 52 ILE B CA 1
ATOM 1966 C C . ILE B 1 52 ? -16.703 16.188 4.191 1 95.38 52 ILE B C 1
ATOM 1968 O O . ILE B 1 52 ? -16.891 17.297 4.672 1 95.38 52 ILE B O 1
ATOM 1972 N N . PHE B 1 53 ? -16.312 15.164 4.965 1 96.44 53 PHE B N 1
ATOM 1973 C CA . PHE B 1 53 ? -16.516 15.234 6.406 1 96.44 53 PHE B CA 1
ATOM 1974 C C . PHE B 1 53 ? -15.188 15.398 7.137 1 96.44 53 PHE B C 1
ATOM 1976 O O . PHE B 1 53 ? -15.156 15.625 8.344 1 96.44 53 PHE B O 1
ATOM 1983 N N . ILE B 1 54 ? -14.133 15.242 6.453 1 97.12 54 ILE B N 1
ATOM 1984 C CA . ILE B 1 54 ? -12.836 15.336 7.109 1 97.12 54 ILE B CA 1
ATOM 1985 C C . ILE B 1 54 ? -12.664 16.734 7.711 1 97.12 54 ILE B C 1
ATOM 1987 O O . ILE B 1 54 ? -13.039 17.734 7.094 1 97.12 54 ILE B O 1
ATOM 1991 N N . ASP B 1 55 ? -12.203 16.75 8.914 1 97.56 55 ASP B N 1
ATOM 1992 C CA . ASP B 1 55 ? -11.875 18.016 9.555 1 97.56 55 ASP B CA 1
ATOM 1993 C C . ASP B 1 55 ? -10.68 18.688 8.875 1 97.56 55 ASP B C 1
ATOM 1995 O O . ASP B 1 55 ? -9.539 18.266 9.07 1 97.56 55 ASP B O 1
ATOM 1999 N N . LYS B 1 56 ? -10.922 19.75 8.234 1 96.12 56 LYS B N 1
ATOM 2000 C CA . LYS B 1 56 ? -9.93 20.406 7.398 1 96.12 56 LYS B CA 1
ATOM 2001 C C . LYS B 1 56 ? -8.828 21.031 8.242 1 96.12 56 LYS B C 1
ATOM 2003 O O . LYS B 1 56 ? -7.719 21.266 7.754 1 96.12 56 LYS B O 1
ATOM 2008 N N . ARG B 1 57 ? -9.008 21.375 9.453 1 95.38 57 ARG B N 1
ATOM 2009 C CA . ARG B 1 57 ? -8.023 22 10.336 1 95.38 57 ARG B CA 1
ATOM 2010 C C . ARG B 1 57 ? -6.895 21.031 10.656 1 95.38 57 ARG B C 1
ATOM 2012 O O . ARG B 1 57 ? -5.773 21.438 10.961 1 95.38 57 ARG B O 1
ATOM 2019 N N . LYS B 1 58 ? -7.207 19.734 10.617 1 96.69 58 LYS B N 1
ATOM 2020 C CA . LYS B 1 58 ? -6.246 18.688 10.93 1 96.69 58 LYS B CA 1
ATOM 2021 C C . LYS B 1 58 ? -6.113 17.703 9.773 1 96.69 58 LYS B C 1
ATOM 2023 O O . LYS B 1 58 ? -5.918 16.5 9.992 1 96.69 58 LYS B O 1
ATOM 2028 N N . ILE B 1 59 ? -6.344 18.156 8.648 1 97.62 59 ILE B N 1
ATOM 2029 C CA . ILE B 1 59 ? -6.598 17.312 7.484 1 97.62 59 ILE B CA 1
ATOM 2030 C C . ILE B 1 59 ? -5.406 16.391 7.246 1 97.62 59 ILE B C 1
ATOM 2032 O O . ILE B 1 59 ? -5.582 15.195 6.992 1 97.62 59 ILE B O 1
ATOM 2036 N N . PHE B 1 60 ? -4.148 16.891 7.355 1 97.81 60 PHE B N 1
ATOM 2037 C CA . PHE B 1 60 ? -2.984 16.078 7.043 1 97.81 60 PHE B CA 1
ATOM 2038 C C . PHE B 1 60 ? -2.721 15.062 8.148 1 97.81 60 PHE B C 1
ATOM 2040 O O . PHE B 1 60 ? -2.256 13.945 7.891 1 97.81 60 PHE B O 1
ATOM 2047 N N . GLN B 1 61 ? -2.996 15.445 9.375 1 98 61 GLN B N 1
ATOM 2048 C CA . GLN B 1 61 ? -2.873 14.5 10.477 1 98 61 GLN B CA 1
ATOM 2049 C C . GLN B 1 61 ? -3.861 13.344 10.328 1 98 61 GLN B C 1
ATOM 2051 O O . GLN B 1 61 ? -3.49 12.18 10.477 1 98 61 GLN B O 1
ATOM 2056 N N . ILE B 1 62 ? -5.074 13.633 10.039 1 98.56 62 ILE B N 1
ATOM 2057 C CA . ILE B 1 62 ? -6.137 12.648 9.883 1 98.56 62 ILE B CA 1
ATOM 2058 C C . ILE B 1 62 ? -5.844 11.758 8.68 1 98.56 62 ILE B C 1
ATOM 2060 O O . ILE B 1 62 ? -5.965 10.531 8.758 1 98.56 62 ILE B O 1
ATOM 2064 N N . ALA B 1 63 ? -5.473 12.391 7.617 1 97.94 63 ALA B N 1
ATOM 2065 C CA . ALA B 1 63 ? -5.156 11.633 6.406 1 97.94 63 ALA B CA 1
ATOM 2066 C C . ALA B 1 63 ? -3.938 10.742 6.617 1 97.94 63 ALA B C 1
ATOM 2068 O O . ALA B 1 63 ? -3.855 9.648 6.055 1 97.94 63 ALA B O 1
ATOM 2069 N N . PHE B 1 64 ? -2.977 11.25 7.398 1 98.31 64 PHE B N 1
ATOM 2070 C CA . PHE B 1 64 ? -1.809 10.445 7.73 1 98.31 64 PHE B CA 1
ATOM 2071 C C . PHE B 1 64 ? -2.221 9.172 8.461 1 98.31 64 PHE B C 1
ATOM 2073 O O . PHE B 1 64 ? -1.738 8.086 8.141 1 98.31 64 PHE B O 1
ATOM 2080 N N . PHE B 1 65 ? -3.088 9.305 9.383 1 98.75 65 PHE B N 1
ATOM 2081 C CA . PHE B 1 65 ? -3.629 8.141 10.07 1 98.75 65 PHE B CA 1
ATOM 2082 C C . PHE B 1 65 ? -4.27 7.172 9.078 1 98.75 65 PHE B C 1
ATOM 2084 O O . PHE B 1 65 ? -3.994 5.973 9.109 1 98.75 65 PHE B O 1
ATOM 2091 N N . GLY B 1 66 ? -5.113 7.695 8.258 1 98.25 66 GLY B N 1
ATOM 2092 C CA . GLY B 1 66 ? -5.793 6.867 7.273 1 98.25 66 GLY B CA 1
ATOM 2093 C C . GLY B 1 66 ? -4.836 6.113 6.367 1 98.25 66 GLY B C 1
ATOM 2094 O O . GLY B 1 66 ? -5.016 4.922 6.117 1 98.25 66 GLY B O 1
ATOM 2095 N N . TYR B 1 67 ? -3.816 6.816 5.891 1 98.25 67 TYR B N 1
ATOM 2096 C CA . TYR B 1 67 ? -2.822 6.195 5.027 1 98.25 67 TYR B CA 1
ATOM 2097 C C . TYR B 1 67 ? -2.043 5.117 5.773 1 98.25 67 TYR B C 1
ATOM 2099 O O . TYR B 1 67 ? -1.686 4.09 5.199 1 98.25 67 TYR B O 1
ATOM 2107 N N . THR B 1 68 ? -1.714 5.465 7.031 1 98.38 68 THR B N 1
ATOM 2108 C CA . THR B 1 68 ? -1.009 4.473 7.832 1 98.38 68 THR B CA 1
ATOM 2109 C C . THR B 1 68 ? -1.832 3.193 7.953 1 98.38 68 THR B C 1
ATOM 2111 O O . THR B 1 68 ? -1.316 2.094 7.742 1 98.38 68 THR B O 1
ATOM 2114 N N . PHE B 1 69 ? -3.08 3.4 8.25 1 98.75 69 PHE B N 1
ATOM 2115 C CA . PHE B 1 69 ? -3.977 2.252 8.328 1 98.75 69 PHE B CA 1
ATOM 2116 C C . PHE B 1 69 ? -4.012 1.5 7.004 1 98.75 69 PHE B C 1
ATOM 2118 O O . PHE B 1 69 ? -3.873 0.276 6.977 1 98.75 69 PHE B O 1
ATOM 2125 N N . HIS B 1 70 ? -4.188 2.227 5.945 1 98.12 70 HIS B N 1
ATOM 2126 C CA . HIS B 1 70 ? -4.281 1.668 4.598 1 98.12 70 HIS B CA 1
ATOM 2127 C C . HIS B 1 70 ? -3.047 0.839 4.262 1 98.12 70 HIS B C 1
ATOM 2129 O O . HIS B 1 70 ? -3.166 -0.3 3.803 1 98.12 70 HIS B O 1
ATOM 2135 N N . VAL B 1 71 ? -1.865 1.35 4.496 1 96.88 71 VAL B N 1
ATOM 2136 C CA . VAL B 1 71 ? -0.61 0.702 4.129 1 96.88 71 VAL B CA 1
ATOM 2137 C C . VAL B 1 71 ? -0.435 -0.583 4.934 1 96.88 71 VAL B C 1
ATOM 2139 O O . VAL B 1 71 ? -0.12 -1.636 4.375 1 96.88 71 VAL B O 1
ATOM 2142 N N . ILE B 1 72 ? -0.693 -0.489 6.195 1 97.38 72 ILE B N 1
ATOM 2143 C CA . ILE B 1 72 ? -0.565 -1.673 7.039 1 97.38 72 ILE B CA 1
ATOM 2144 C C . ILE B 1 72 ? -1.555 -2.742 6.582 1 97.38 72 ILE B C 1
ATOM 2146 O O . ILE B 1 72 ? -1.187 -3.908 6.418 1 97.38 72 ILE B O 1
ATOM 2150 N N . PHE B 1 73 ? -2.721 -2.299 6.332 1 96.69 73 PHE B N 1
ATOM 2151 C CA . PHE B 1 73 ? -3.789 -3.236 6.008 1 96.69 73 PHE B CA 1
ATOM 2152 C C . PHE B 1 73 ? -3.572 -3.846 4.629 1 96.69 73 PHE B C 1
ATOM 2154 O O . PHE B 1 73 ? -3.912 -5.008 4.398 1 96.69 73 PHE B O 1
ATOM 2161 N N . MET B 1 74 ? -3.025 -3.115 3.756 1 94.31 74 MET B N 1
ATOM 2162 C CA . MET B 1 74 ? -2.719 -3.637 2.428 1 94.31 74 MET B CA 1
ATOM 2163 C C . MET B 1 74 ? -1.654 -4.727 2.502 1 94.31 74 MET B C 1
ATOM 2165 O O . MET B 1 74 ? -1.747 -5.738 1.808 1 94.31 74 MET B O 1
ATOM 2169 N N . TYR B 1 75 ? -0.65 -4.527 3.299 1 93.81 75 TYR B N 1
ATOM 2170 C CA . TYR B 1 75 ? 0.375 -5.555 3.455 1 93.81 75 TYR B CA 1
ATOM 2171 C C . TYR B 1 75 ? -0.197 -6.801 4.121 1 93.81 75 TYR B C 1
ATOM 2173 O O . TYR B 1 75 ? 0.196 -7.922 3.795 1 93.81 75 TYR B O 1
ATOM 2181 N N . LEU B 1 76 ? -1.108 -6.574 5.035 1 95.06 76 LEU B N 1
ATOM 2182 C CA . LEU B 1 76 ? -1.809 -7.707 5.629 1 95.06 76 LEU B CA 1
ATOM 2183 C C . LEU B 1 76 ? -2.619 -8.461 4.578 1 95.06 76 LEU B C 1
ATOM 2185 O O . LEU B 1 76 ? -2.637 -9.695 4.566 1 95.06 76 LEU B O 1
ATOM 2189 N N . ASP B 1 77 ? -3.254 -7.68 3.75 1 94.62 77 ASP B N 1
ATOM 2190 C CA . ASP B 1 77 ? -4.047 -8.281 2.686 1 94.62 77 ASP B CA 1
ATOM 2191 C C . ASP B 1 77 ? -3.184 -9.164 1.786 1 94.62 77 ASP B C 1
ATOM 2193 O O . ASP B 1 77 ? -3.576 -10.281 1.442 1 94.62 77 ASP B O 1
ATOM 2197 N N . VAL B 1 78 ? -2.062 -8.633 1.39 1 92.75 78 VAL B N 1
ATOM 2198 C CA . VAL B 1 78 ? -1.159 -9.398 0.535 1 92.75 78 VAL B CA 1
ATOM 2199 C C . VAL B 1 78 ? -0.783 -10.703 1.22 1 92.75 78 VAL B C 1
ATOM 2201 O O . VAL B 1 78 ? -0.848 -11.773 0.607 1 92.75 78 VAL B O 1
ATOM 2204 N N . PHE B 1 79 ? -0.445 -10.672 2.457 1 93.62 79 PHE B N 1
ATOM 2205 C CA . PHE B 1 79 ? -0.065 -11.852 3.223 1 93.62 79 PHE B CA 1
ATOM 2206 C C . PHE B 1 79 ? -1.219 -12.844 3.295 1 93.62 79 PHE B C 1
ATOM 2208 O O . PHE B 1 79 ? -1.05 -14.023 2.98 1 93.62 79 PHE B O 1
ATOM 2215 N N . LEU B 1 80 ? -2.361 -12.383 3.662 1 95.56 80 LEU B N 1
ATOM 2216 C CA . LEU B 1 80 ? -3.516 -13.25 3.883 1 95.56 80 LEU B CA 1
ATOM 2217 C C . LEU B 1 80 ? -3.98 -13.875 2.574 1 95.56 80 LEU B C 1
ATOM 2219 O O . LEU B 1 80 ? -4.379 -15.047 2.549 1 95.56 80 LEU B O 1
ATOM 2223 N N . SER B 1 81 ? -3.959 -13.117 1.516 1 93.38 81 SER B N 1
ATOM 2224 C CA . SER B 1 81 ? -4.398 -13.609 0.215 1 93.38 81 SER B CA 1
ATOM 2225 C C . SER B 1 81 ? -3.414 -14.625 -0.355 1 93.38 81 SER B C 1
ATOM 2227 O O . SER B 1 81 ? -3.82 -15.648 -0.913 1 93.38 81 SER B O 1
ATOM 2229 N N . ARG B 1 82 ? -2.174 -14.391 -0.144 1 89.5 82 ARG B N 1
ATOM 2230 C CA . ARG B 1 82 ? -1.152 -15.266 -0.71 1 89.5 82 ARG B CA 1
ATOM 2231 C C . ARG B 1 82 ? -1.151 -16.625 -0.019 1 89.5 82 ARG B C 1
ATOM 2233 O O . ARG B 1 82 ? -0.837 -17.641 -0.639 1 89.5 82 ARG B O 1
ATOM 2240 N N . PHE B 1 83 ? -1.507 -16.625 1.188 1 94 83 PHE B N 1
ATOM 2241 C CA . PHE B 1 83 ? -1.538 -17.875 1.925 1 94 83 PHE B CA 1
ATOM 2242 C C . PHE B 1 83 ? -2.959 -18.422 2.01 1 94 83 PHE B C 1
ATOM 2244 O O . PHE B 1 83 ? -3.229 -19.359 2.768 1 94 83 PHE B O 1
ATOM 2251 N N . ASN B 1 84 ? -3.857 -17.781 1.272 1 95.19 84 ASN B N 1
ATOM 2252 C CA . ASN B 1 84 ? -5.23 -18.234 1.077 1 95.19 84 ASN B CA 1
ATOM 2253 C C . ASN B 1 84 ? -6.012 -18.234 2.389 1 95.19 84 ASN B C 1
ATOM 2255 O O . ASN B 1 84 ? -6.828 -19.125 2.625 1 95.19 84 ASN B O 1
ATOM 2259 N N . PHE B 1 85 ? -5.621 -17.312 3.271 1 96.56 85 PHE B N 1
ATOM 2260 C CA . PHE B 1 85 ? -6.422 -17.156 4.48 1 96.56 85 PHE B CA 1
ATOM 2261 C C . PHE B 1 85 ? -7.734 -16.438 4.168 1 96.56 85 PHE B C 1
ATOM 2263 O O . PHE B 1 85 ? -8.75 -16.703 4.812 1 96.56 85 PHE B O 1
ATOM 2270 N N . TRP B 1 86 ? -7.727 -15.539 3.199 1 96.31 86 TRP B N 1
ATOM 2271 C CA . TRP B 1 86 ? -8.945 -14.922 2.699 1 96.31 86 TRP B CA 1
ATOM 2272 C C . TRP B 1 86 ? -8.828 -14.602 1.213 1 96.31 86 TRP B C 1
ATOM 2274 O O . TRP B 1 86 ? -7.723 -14.602 0.66 1 96.31 86 TRP B O 1
ATOM 2284 N N . ASP B 1 87 ? -10.008 -14.461 0.621 1 94.5 87 ASP B N 1
ATOM 2285 C CA . ASP B 1 87 ? -10.078 -14.086 -0.789 1 94.5 87 ASP B CA 1
ATOM 2286 C C . ASP B 1 87 ? -11.172 -13.047 -1.025 1 94.5 87 ASP B C 1
ATOM 2288 O O . ASP B 1 87 ? -12.258 -13.133 -0.44 1 94.5 87 ASP B O 1
ATOM 2292 N N . HIS B 1 88 ? -10.812 -12.102 -1.805 1 94.38 88 HIS B N 1
ATOM 2293 C CA . HIS B 1 88 ? -11.773 -11.172 -2.387 1 94.38 88 HIS B CA 1
ATOM 2294 C C . HIS B 1 88 ? -11.945 -11.422 -3.881 1 94.38 88 HIS B C 1
ATOM 2296 O O . HIS B 1 88 ? -11.281 -10.789 -4.703 1 94.38 88 HIS B O 1
ATOM 2302 N N . PRO B 1 89 ? -12.875 -12.227 -4.207 1 93.06 89 PRO B N 1
ATOM 2303 C CA . PRO B 1 89 ? -12.93 -12.695 -5.594 1 93.06 89 PRO B CA 1
ATOM 2304 C C . PRO B 1 89 ? -13.242 -11.578 -6.582 1 93.06 89 PRO B C 1
ATOM 2306 O O . PRO B 1 89 ? -12.812 -11.633 -7.734 1 93.06 89 PRO B O 1
ATOM 2309 N N . TYR B 1 90 ? -13.961 -10.625 -6.133 1 93.69 90 TYR B N 1
ATOM 2310 C CA . TYR B 1 90 ? -14.375 -9.555 -7.031 1 93.69 90 TYR B CA 1
ATOM 2311 C C . TYR B 1 90 ? -13.484 -8.328 -6.875 1 93.69 90 TYR B C 1
ATOM 2313 O O . TYR B 1 90 ? -13.484 -7.68 -5.828 1 93.69 90 TYR B O 1
ATOM 2321 N N . MET B 1 91 ? -12.758 -8.078 -7.922 1 90.06 91 MET B N 1
ATOM 2322 C CA . MET B 1 91 ? -11.75 -7.02 -7.879 1 90.06 91 MET B CA 1
ATOM 2323 C C . MET B 1 91 ? -12.203 -5.805 -8.68 1 90.06 91 MET B C 1
ATOM 2325 O O . MET B 1 91 ? -12.852 -5.949 -9.719 1 90.06 91 MET B O 1
ATOM 2329 N N . LEU B 1 92 ? -11.766 -4.695 -8.148 1 91.69 92 LEU B N 1
ATOM 2330 C CA . LEU B 1 92 ? -12.055 -3.447 -8.844 1 91.69 92 LEU B CA 1
ATOM 2331 C C . LEU B 1 92 ? -11.281 -3.365 -10.156 1 91.69 92 LEU B C 1
ATOM 2333 O O . LEU B 1 92 ? -11.844 -3.016 -11.195 1 91.69 92 LEU B O 1
ATOM 2337 N N . ILE B 1 93 ? -9.945 -3.682 -10.039 1 89.69 93 ILE B N 1
ATOM 2338 C CA . ILE B 1 93 ? -9.023 -3.719 -11.172 1 89.69 93 ILE B CA 1
ATOM 2339 C C . ILE B 1 93 ? -8.398 -5.109 -11.281 1 89.69 93 ILE B C 1
ATOM 2341 O O . ILE B 1 93 ? -7.617 -5.512 -10.414 1 89.69 93 ILE B O 1
ATOM 2345 N N . PRO B 1 94 ? -8.68 -5.852 -12.312 1 87.69 94 PRO B N 1
ATOM 2346 C CA . PRO B 1 94 ? -8.25 -7.25 -12.359 1 87.69 94 PRO B CA 1
ATOM 2347 C C . PRO B 1 94 ? -6.73 -7.395 -12.492 1 87.69 94 PRO B C 1
ATOM 2349 O O . PRO B 1 94 ? -6.18 -8.453 -12.172 1 87.69 94 PRO B O 1
ATOM 2352 N N . PHE B 1 95 ? -6.102 -6.32 -12.883 1 87.19 95 PHE B N 1
ATOM 2353 C CA . PHE B 1 95 ? -4.66 -6.379 -13.094 1 87.19 95 PHE B CA 1
ATOM 2354 C C . PHE B 1 95 ? -3.91 -6.164 -11.789 1 87.19 95 PHE B C 1
ATOM 2356 O O . PHE B 1 95 ? -2.699 -6.383 -11.719 1 87.19 95 PHE B O 1
ATOM 2363 N N . ILE B 1 96 ? -4.609 -5.766 -10.766 1 86.75 96 ILE B N 1
ATOM 2364 C CA . ILE B 1 96 ? -4.082 -5.602 -9.414 1 86.75 96 ILE B CA 1
ATOM 2365 C C . ILE B 1 96 ? -4.902 -6.434 -8.438 1 86.75 96 ILE B C 1
ATOM 2367 O O . ILE B 1 96 ? -5.914 -5.965 -7.906 1 86.75 96 ILE B O 1
ATOM 2371 N N . PRO B 1 97 ? -4.469 -7.582 -8.242 1 78.94 97 PRO B N 1
ATOM 2372 C CA . PRO B 1 97 ? -5.293 -8.516 -7.465 1 78.94 97 PRO B CA 1
ATOM 2373 C C . PRO B 1 97 ? -5.266 -8.219 -5.969 1 78.94 97 PRO B C 1
ATOM 2375 O O . PRO B 1 97 ? -4.941 -9.094 -5.168 1 78.94 97 PRO B O 1
ATOM 2378 N N . LEU B 1 98 ? -5.535 -7.031 -5.598 1 87.56 98 LEU B N 1
ATOM 2379 C CA . LEU B 1 98 ? -5.703 -6.578 -4.223 1 87.56 98 LEU B CA 1
ATOM 2380 C C . LEU B 1 98 ? -7.09 -5.98 -4.012 1 87.56 98 LEU B C 1
ATOM 2382 O O . LEU B 1 98 ? -7.715 -5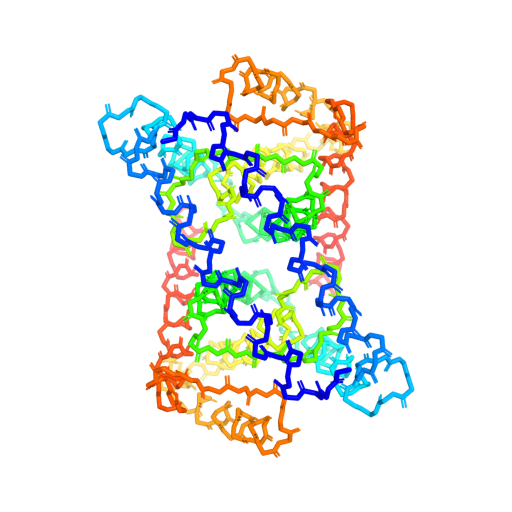.504 -4.965 1 87.56 98 LEU B O 1
ATOM 2386 N N . SER B 1 99 ? -7.516 -6.137 -2.844 1 91.5 99 SER B N 1
ATOM 2387 C CA . SER B 1 99 ? -8.828 -5.602 -2.512 1 91.5 99 SER B CA 1
ATOM 2388 C C . SER B 1 99 ? -8.758 -4.117 -2.17 1 91.5 99 SER B C 1
ATOM 2390 O O . SER B 1 99 ? -9.18 -3.701 -1.091 1 91.5 99 SER B O 1
ATOM 2392 N N . ILE B 1 100 ? -8.422 -3.34 -3.105 1 94.25 100 ILE B N 1
ATOM 2393 C CA . ILE B 1 100 ? -8.18 -1.917 -2.889 1 94.25 100 ILE B CA 1
ATOM 2394 C C . ILE B 1 100 ? -9.469 -1.245 -2.412 1 94.25 100 ILE B C 1
ATOM 2396 O O . ILE B 1 100 ? -9.43 -0.328 -1.59 1 94.25 100 ILE B O 1
ATOM 2400 N N . ALA B 1 101 ? -10.617 -1.719 -2.904 1 95.81 101 ALA B N 1
ATOM 2401 C CA . ALA B 1 101 ? -11.898 -1.115 -2.549 1 95.81 101 ALA B CA 1
ATOM 2402 C C . ALA B 1 101 ? -12.18 -1.26 -1.057 1 95.81 101 ALA B C 1
ATOM 2404 O O . ALA B 1 101 ? -12.555 -0.289 -0.391 1 95.81 101 ALA B O 1
ATOM 2405 N N . VAL B 1 102 ? -11.898 -2.428 -0.572 1 95.38 102 VAL B N 1
ATOM 2406 C CA . VAL B 1 102 ? -12.203 -2.688 0.831 1 95.38 102 VAL B CA 1
ATOM 2407 C C . VAL B 1 102 ? -11.008 -2.307 1.7 1 95.38 102 VAL B C 1
ATOM 2409 O O . VAL B 1 102 ? -11.133 -1.484 2.611 1 95.38 102 VAL B O 1
ATOM 2412 N N . ASP B 1 103 ? -9.852 -2.746 1.341 1 94.19 103 ASP B N 1
ATOM 2413 C CA . ASP B 1 103 ? -8.664 -2.621 2.188 1 94.19 103 ASP B CA 1
ATOM 2414 C C . ASP B 1 103 ? -7.992 -1.267 1.988 1 94.19 103 ASP B C 1
ATOM 2416 O O . ASP B 1 103 ? -7.258 -0.799 2.863 1 94.19 103 ASP B O 1
ATOM 2420 N N . GLY B 1 104 ? -8.258 -0.649 0.889 1 94.81 104 GLY B N 1
ATOM 2421 C CA . GLY B 1 104 ? -7.598 0.614 0.59 1 94.81 104 GLY B CA 1
ATOM 2422 C C . GLY B 1 104 ? -8.5 1.816 0.779 1 94.81 104 GLY B C 1
ATOM 2423 O O . GLY B 1 104 ? -8.023 2.938 0.958 1 94.81 104 GLY B O 1
ATOM 2424 N N . ALA B 1 105 ? -9.797 1.56 0.721 1 97.12 105 ALA B N 1
ATOM 2425 C CA . ALA B 1 105 ? -10.711 2.697 0.752 1 97.12 105 ALA B CA 1
ATOM 2426 C C . ALA B 1 105 ? -11.703 2.57 1.904 1 97.12 105 ALA B C 1
ATOM 2428 O O . ALA B 1 105 ? -11.594 3.283 2.904 1 97.12 105 ALA B O 1
ATOM 2429 N N . LEU B 1 106 ? -12.484 1.563 1.941 1 97.81 106 LEU B N 1
ATOM 2430 C CA . LEU B 1 106 ? -13.617 1.48 2.859 1 97.81 106 LEU B CA 1
ATOM 2431 C C . LEU B 1 106 ? -13.141 1.407 4.305 1 97.81 106 LEU B C 1
ATOM 2433 O O . LEU B 1 106 ? -13.461 2.279 5.117 1 97.81 106 LEU B O 1
ATOM 2437 N N . ILE B 1 107 ? -12.32 0.436 4.598 1 98.19 107 ILE B N 1
ATOM 2438 C CA . ILE B 1 107 ? -11.953 0.168 5.984 1 98.19 107 ILE B CA 1
ATOM 2439 C C . ILE B 1 107 ? -11.047 1.288 6.504 1 98.19 107 ILE B C 1
ATOM 2441 O O . ILE B 1 107 ? -11.305 1.858 7.566 1 98.19 107 ILE B O 1
ATOM 2445 N N . PRO B 1 108 ? -10.062 1.689 5.746 1 98.31 108 PRO B N 1
ATOM 2446 C CA . PRO B 1 108 ? -9.227 2.801 6.215 1 98.31 108 PRO B CA 1
ATOM 2447 C C . PRO B 1 108 ? -10.031 4.082 6.438 1 98.31 108 PRO B C 1
ATOM 2449 O O . PRO B 1 108 ? -9.781 4.812 7.402 1 98.31 108 PRO B O 1
ATOM 2452 N N . MET B 1 109 ? -10.992 4.352 5.582 1 98.38 109 MET B N 1
ATOM 2453 C CA . MET B 1 109 ? -11.773 5.574 5.719 1 98.38 109 MET B CA 1
ATOM 2454 C C . MET B 1 109 ? -12.664 5.512 6.957 1 98.38 109 MET B C 1
ATOM 2456 O O . MET B 1 109 ? -12.859 6.523 7.637 1 98.38 109 MET B O 1
ATOM 2460 N N . ILE B 1 110 ? -13.188 4.344 7.23 1 98.38 110 ILE B N 1
ATOM 2461 C CA . ILE B 1 110 ? -14.016 4.18 8.422 1 98.38 110 ILE B CA 1
ATOM 2462 C C . ILE B 1 110 ? -13.18 4.461 9.672 1 98.38 110 ILE B C 1
ATOM 2464 O O . ILE B 1 110 ? -13.594 5.234 10.539 1 98.38 110 ILE B O 1
ATOM 2468 N N . PHE B 1 111 ? -12.008 3.93 9.742 1 98.75 111 PHE B N 1
ATOM 2469 C CA . PHE B 1 111 ? -11.188 4.098 10.93 1 98.75 111 PHE B CA 1
ATOM 2470 C C . PHE B 1 111 ? -10.57 5.492 10.977 1 98.75 111 PHE B C 1
ATOM 2472 O O . PHE B 1 111 ? -10.305 6.027 12.055 1 98.75 111 PHE B O 1
ATOM 2479 N N . MET B 1 112 ? -10.32 6.031 9.828 1 98.62 112 MET B N 1
ATOM 2480 C CA . MET B 1 112 ? -9.859 7.414 9.766 1 98.62 112 MET B CA 1
ATOM 2481 C C . MET B 1 112 ? -10.891 8.359 10.383 1 98.62 112 MET B C 1
ATOM 2483 O O . MET B 1 112 ? -10.539 9.234 11.172 1 98.62 112 MET B O 1
ATOM 2487 N N . LEU B 1 113 ? -12.156 8.195 10.016 1 98.19 113 LEU B N 1
ATOM 2488 C CA . LEU B 1 113 ? -13.227 9.016 10.57 1 98.19 113 LEU B CA 1
ATOM 2489 C C . LEU B 1 113 ? -13.422 8.727 12.055 1 98.19 113 LEU B C 1
ATOM 2491 O O . LEU B 1 113 ? -13.758 9.625 12.828 1 98.19 113 LEU B O 1
ATOM 2495 N N . ALA B 1 114 ? -13.25 7.469 12.453 1 98.62 114 ALA B N 1
ATOM 2496 C CA . ALA B 1 114 ? -13.289 7.133 13.867 1 98.62 114 ALA B CA 1
ATOM 2497 C C . ALA B 1 114 ? -12.188 7.863 14.633 1 98.62 114 ALA B C 1
ATOM 2499 O O . ALA B 1 114 ? -12.414 8.367 15.734 1 98.62 114 ALA B O 1
ATOM 2500 N N . TYR B 1 115 ? -11.023 7.852 14.094 1 98.81 115 TYR B N 1
ATOM 2501 C CA . TYR B 1 115 ? -9.906 8.586 14.68 1 98.81 115 TYR B CA 1
ATOM 2502 C C . TYR B 1 115 ? -10.25 10.062 14.836 1 98.81 115 TYR B C 1
ATOM 2504 O O . TYR B 1 115 ? -10.062 10.633 15.914 1 98.81 115 TYR B O 1
ATOM 2512 N N . GLN B 1 116 ? -10.703 10.648 13.758 1 98.69 116 GLN B N 1
ATOM 2513 C CA . GLN B 1 116 ? -11.125 12.047 13.789 1 98.69 116 GLN B CA 1
ATOM 2514 C C . GLN B 1 116 ? -12.164 12.281 14.883 1 98.69 116 GLN B C 1
ATOM 2516 O O . GLN B 1 116 ? -12.086 13.273 15.617 1 98.69 116 GLN B O 1
ATOM 2521 N N . PHE B 1 117 ? -13.172 11.406 14.945 1 98.5 117 PHE B N 1
ATOM 2522 C CA . PHE B 1 117 ? -14.219 11.508 15.961 1 98.5 117 PHE B CA 1
ATOM 2523 C C . PHE B 1 117 ? -13.609 11.508 17.359 1 98.5 117 PHE B C 1
ATOM 2525 O O . PHE B 1 117 ? -13.969 12.336 18.203 1 98.5 117 PHE B O 1
ATOM 2532 N N . ALA B 1 118 ? -12.703 10.602 17.578 1 98.69 118 ALA B N 1
ATOM 2533 C CA . ALA B 1 118 ? -12.094 10.469 18.906 1 98.69 118 ALA B CA 1
ATOM 2534 C C . ALA B 1 118 ? -11.336 11.734 19.297 1 98.69 118 ALA B C 1
ATOM 2536 O O . ALA B 1 118 ? -11.492 12.234 20.406 1 98.69 118 ALA B O 1
ATOM 2537 N N . ILE B 1 119 ? -10.523 12.242 18.406 1 97.56 119 ILE B N 1
ATOM 2538 C CA . ILE B 1 119 ? -9.68 13.367 18.781 1 97.56 119 ILE B CA 1
ATOM 2539 C C . ILE B 1 119 ? -10.516 14.641 18.875 1 97.56 119 ILE B C 1
ATOM 2541 O O . ILE B 1 119 ? -10.281 15.492 19.734 1 97.56 119 ILE B O 1
ATOM 2545 N N . ASN B 1 120 ? -11.5 14.805 18 1 97.88 120 ASN B N 1
ATOM 2546 C CA . ASN B 1 120 ? -12.328 16 18 1 97.88 120 ASN B CA 1
ATOM 2547 C C . ASN B 1 120 ? -13.227 16.047 19.234 1 97.88 120 ASN B C 1
ATOM 2549 O O . ASN B 1 120 ? -13.477 17.125 19.781 1 97.88 120 ASN B O 1
ATOM 2553 N N . ARG B 1 121 ? -13.688 14.969 19.656 1 98.19 121 ARG B N 1
ATOM 2554 C CA . ARG B 1 121 ? -14.625 14.914 20.766 1 98.19 121 ARG B CA 1
ATOM 2555 C C . ARG B 1 121 ? -13.922 14.531 22.062 1 98.19 121 ARG B C 1
ATOM 2557 O O . ARG B 1 121 ? -14.57 14.312 23.094 1 98.19 121 ARG B O 1
ATOM 2564 N N . LYS B 1 122 ? -12.672 14.352 22 1 97.81 122 LYS B N 1
ATOM 2565 C CA . LYS B 1 122 ? -11.836 14.016 23.156 1 97.81 122 LYS B CA 1
ATOM 2566 C C . LYS B 1 122 ? -12.273 12.703 23.797 1 97.81 122 LYS B C 1
ATOM 2568 O O . LYS B 1 122 ? -12.453 12.625 25.016 1 97.81 122 LYS B O 1
ATOM 2573 N N . LYS B 1 123 ? -12.57 11.789 22.953 1 98.44 123 LYS B N 1
ATOM 2574 C CA . LYS B 1 123 ? -12.898 10.445 23.406 1 98.44 123 LYS B CA 1
ATOM 2575 C C . LYS B 1 123 ? -11.68 9.531 23.359 1 98.44 123 LYS B C 1
ATOM 2577 O O . LYS B 1 123 ? -10.703 9.828 22.672 1 98.44 123 LYS B O 1
ATOM 2582 N N . ASN B 1 124 ? -11.773 8.516 24.203 1 98.44 124 ASN B N 1
ATOM 2583 C CA . ASN B 1 124 ? -10.695 7.531 24.203 1 98.44 124 ASN B CA 1
ATOM 2584 C C . ASN B 1 124 ? -10.625 6.777 22.891 1 98.44 124 ASN B C 1
ATOM 2586 O O . ASN B 1 124 ? -11.547 6.039 22.531 1 98.44 124 ASN B O 1
ATOM 2590 N N . PHE B 1 125 ? -9.555 6.875 22.172 1 98.5 125 PHE B N 1
ATOM 2591 C CA . PHE B 1 125 ? -9.406 6.316 20.844 1 98.5 125 PHE B CA 1
ATOM 2592 C C . PHE B 1 125 ? -9.523 4.797 20.875 1 98.5 125 PHE B C 1
ATOM 2594 O O . PHE B 1 125 ? -10.102 4.195 19.969 1 98.5 125 PHE B O 1
ATOM 2601 N N . PHE B 1 126 ? -8.969 4.203 21.875 1 98.62 126 PHE B N 1
ATOM 2602 C CA . PHE B 1 126 ? -8.977 2.746 21.969 1 98.62 126 PHE B CA 1
ATOM 2603 C C . PHE B 1 126 ? -10.406 2.223 22.094 1 98.62 126 PHE B C 1
ATOM 2605 O O . PHE B 1 126 ? -10.766 1.228 21.469 1 98.62 126 PHE B O 1
ATOM 2612 N N . VAL B 1 127 ? -11.164 2.92 22.812 1 98.69 127 VAL B N 1
ATOM 2613 C CA . VAL B 1 127 ? -12.555 2.527 22.984 1 98.69 127 VAL B CA 1
ATOM 2614 C C . VAL B 1 127 ? -13.312 2.752 21.672 1 98.69 127 VAL B C 1
ATOM 2616 O O . VAL B 1 127 ? -14.055 1.877 21.219 1 98.69 127 VAL B O 1
ATOM 2619 N N . VAL B 1 128 ? -13.102 3.893 21.062 1 98.81 128 VAL B N 1
ATOM 2620 C CA . VAL B 1 128 ? -13.75 4.219 19.797 1 98.81 128 VAL B CA 1
ATOM 2621 C C . VAL B 1 128 ? -13.391 3.174 18.75 1 98.81 128 VAL B C 1
ATOM 2623 O O . VAL B 1 128 ? -14.25 2.754 17.969 1 98.81 128 VAL B O 1
ATOM 2626 N N . THR B 1 129 ? -12.164 2.758 18.75 1 98.88 129 THR B N 1
ATOM 2627 C CA . THR B 1 129 ? -11.688 1.778 17.781 1 98.88 129 THR B CA 1
ATOM 2628 C C . THR B 1 129 ? -12.383 0.436 17.969 1 98.88 129 THR B C 1
ATOM 2630 O O . THR B 1 129 ? -12.844 -0.176 17.016 1 98.88 129 THR B O 1
ATOM 2633 N N . VAL B 1 130 ? -12.469 -0.004 19.203 1 98.69 130 VAL B N 1
ATOM 2634 C CA . VAL B 1 130 ? -13.094 -1.289 19.516 1 98.69 130 VAL B CA 1
ATOM 2635 C C . VAL B 1 130 ? -14.555 -1.271 19.094 1 98.69 130 VAL B C 1
ATOM 2637 O O . VAL B 1 130 ? -15.055 -2.242 18.516 1 98.69 130 VAL B O 1
ATOM 2640 N N . ILE B 1 131 ? -15.242 -0.177 19.297 1 98.62 131 ILE B N 1
ATOM 2641 C CA . ILE B 1 131 ? -16.656 -0.042 18.922 1 98.62 131 ILE B CA 1
ATOM 2642 C C . ILE B 1 131 ? -16.781 0.018 17.406 1 98.62 131 ILE B C 1
ATOM 2644 O O . ILE B 1 131 ? -17.641 -0.646 16.828 1 98.62 131 ILE B O 1
ATOM 2648 N N . THR B 1 132 ? -15.945 0.801 16.797 1 98.81 132 THR B N 1
ATOM 2649 C CA . THR B 1 132 ? -15.961 0.923 15.344 1 98.81 132 THR B CA 1
ATOM 2650 C C . THR B 1 132 ? -15.742 -0.435 14.68 1 98.81 132 THR B C 1
ATOM 2652 O O . THR B 1 132 ? -16.391 -0.762 13.688 1 98.81 132 THR B O 1
ATOM 2655 N N . ALA B 1 133 ? -14.852 -1.231 15.234 1 98.75 133 ALA B N 1
ATOM 2656 C CA . ALA B 1 133 ? -14.508 -2.537 14.672 1 98.75 133 ALA B CA 1
ATOM 2657 C C . ALA B 1 133 ? -15.703 -3.48 14.711 1 98.75 133 ALA B C 1
ATOM 2659 O O . ALA B 1 133 ? -15.82 -4.387 13.883 1 98.75 133 ALA B O 1
ATOM 2660 N N . ILE B 1 134 ? -16.609 -3.311 15.633 1 98.25 134 ILE B N 1
ATOM 2661 C CA . ILE B 1 134 ? -17.828 -4.105 15.68 1 98.25 134 ILE B CA 1
ATOM 2662 C C . ILE B 1 134 ? -18.656 -3.826 14.43 1 98.25 134 ILE B C 1
ATOM 2664 O O . ILE B 1 134 ? -19.188 -4.75 13.812 1 98.25 134 ILE B O 1
ATOM 2668 N N . GLY B 1 135 ? -18.781 -2.527 14.133 1 97.44 135 GLY B N 1
ATOM 2669 C CA . GLY B 1 135 ? -19.5 -2.182 12.906 1 97.44 135 GLY B CA 1
ATOM 2670 C C . GLY B 1 135 ? -18.859 -2.768 11.664 1 97.44 135 GLY B C 1
ATOM 2671 O O . GLY B 1 135 ? -19.547 -3.238 10.766 1 97.44 135 GLY B O 1
ATOM 2672 N N . VAL B 1 136 ? -17.547 -2.768 11.617 1 97.88 136 VAL B N 1
ATOM 2673 C CA . VAL B 1 136 ? -16.812 -3.268 10.461 1 97.88 136 VAL B CA 1
ATOM 2674 C C . VAL B 1 136 ? -17 -4.777 10.344 1 97.88 136 VAL B C 1
ATOM 2676 O O . VAL B 1 136 ? -17.078 -5.316 9.234 1 97.88 136 VAL B O 1
ATOM 2679 N N . ILE B 1 137 ? -17.156 -5.441 11.484 1 97.44 137 ILE B N 1
ATOM 2680 C CA . ILE B 1 137 ? -17.438 -6.875 11.469 1 97.44 137 ILE B CA 1
ATOM 2681 C C . ILE B 1 137 ? -18.781 -7.133 10.805 1 97.44 137 ILE B C 1
ATOM 2683 O O . ILE B 1 137 ? -18.953 -8.133 10.102 1 97.44 137 ILE B O 1
ATOM 2687 N N . GLY B 1 138 ? -19.734 -6.312 11.125 1 97.12 138 GLY B N 1
ATOM 2688 C CA . GLY B 1 138 ?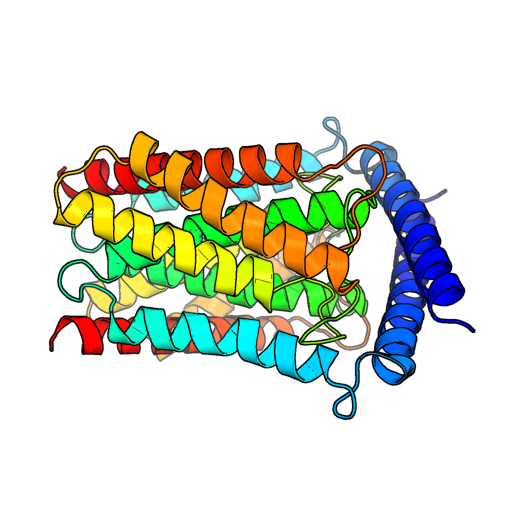 -21 -6.426 10.438 1 97.12 138 GLY B CA 1
ATOM 2689 C C . GLY B 1 138 ? -20.891 -6.324 8.93 1 97.12 138 GLY B C 1
ATOM 2690 O O . GLY B 1 138 ? -21.531 -7.078 8.203 1 97.12 138 GLY B O 1
ATOM 2691 N N . MET B 1 139 ? -20.062 -5.473 8.523 1 96.31 139 MET B N 1
ATOM 2692 C CA . MET B 1 139 ? -19.828 -5.301 7.09 1 96.31 139 MET B CA 1
ATOM 2693 C C . MET B 1 139 ? -19.125 -6.52 6.508 1 96.31 139 MET B C 1
ATOM 2695 O O . MET B 1 139 ? -19.484 -6.996 5.434 1 96.31 139 MET B O 1
ATOM 2699 N N . ALA B 1 140 ? -18.141 -7.008 7.215 1 97.31 140 ALA B N 1
ATOM 2700 C CA . ALA B 1 140 ? -17.422 -8.203 6.773 1 97.31 140 ALA B CA 1
ATOM 2701 C C . ALA B 1 140 ? -18.359 -9.398 6.688 1 97.31 140 ALA B C 1
ATOM 2703 O O . ALA B 1 140 ? -18.281 -10.203 5.758 1 97.31 140 ALA B O 1
ATOM 2704 N N . TRP B 1 141 ? -19.203 -9.453 7.648 1 97.75 141 TRP B N 1
ATOM 2705 C CA . TRP B 1 141 ? -20.188 -10.523 7.656 1 97.75 141 TRP B CA 1
ATOM 2706 C C . TRP B 1 141 ? -21.078 -10.445 6.418 1 97.75 141 TRP B C 1
ATOM 2708 O O . TRP B 1 141 ? -21.312 -11.461 5.754 1 97.75 141 TRP B O 1
ATOM 2718 N N . THR B 1 142 ? -21.516 -9.305 6.148 1 97.31 142 THR B N 1
ATOM 2719 C CA . THR B 1 142 ? -22.359 -9.109 4.977 1 97.31 142 THR B CA 1
ATOM 2720 C C . THR B 1 142 ? -21.609 -9.477 3.701 1 97.31 142 THR B C 1
ATOM 2722 O O . THR B 1 142 ? -22.172 -10.086 2.789 1 97.31 142 THR B O 1
ATOM 2725 N N . TRP B 1 143 ? -20.328 -9.148 3.615 1 97.19 143 TRP B N 1
ATOM 2726 C CA . TRP B 1 143 ? -19.484 -9.453 2.459 1 97.19 143 TRP B CA 1
ATOM 2727 C C . TRP B 1 143 ? -19.344 -10.961 2.277 1 97.19 143 TRP B C 1
ATOM 2729 O O . TRP B 1 143 ? -19.297 -11.453 1.148 1 97.19 143 TRP B O 1
ATOM 2739 N N . THR B 1 144 ? -19.266 -11.664 3.404 1 97.25 144 THR B N 1
ATOM 2740 C CA . THR B 1 144 ? -19.172 -13.117 3.336 1 97.25 144 THR B CA 1
ATOM 2741 C C . THR B 1 144 ? -20.469 -13.727 2.836 1 97.25 144 THR B C 1
ATOM 2743 O O . THR B 1 144 ? -20.453 -14.688 2.057 1 97.25 144 THR B O 1
ATOM 2746 N N . LEU B 1 145 ? -21.609 -13.148 3.211 1 96.44 145 LEU B N 1
ATOM 2747 C CA . LEU B 1 145 ? -22.906 -13.641 2.775 1 96.44 145 LEU B CA 1
ATOM 2748 C C . LEU B 1 145 ? -23.078 -13.469 1.27 1 96.44 145 LEU B C 1
ATOM 2750 O O . LEU B 1 145 ? -23.703 -14.305 0.612 1 96.44 145 LEU B O 1
ATOM 2754 N N . LEU B 1 146 ? -22.484 -12.438 0.786 1 95.62 146 LEU B N 1
ATOM 2755 C CA . LEU B 1 146 ? -22.641 -12.102 -0.625 1 95.62 146 LEU B CA 1
ATOM 2756 C C . LEU B 1 146 ? -21.594 -12.805 -1.472 1 95.62 146 LEU B C 1
ATOM 2758 O O . LEU B 1 146 ? -21.578 -12.672 -2.697 1 95.62 146 LEU B O 1
ATOM 2762 N N . GLY B 1 147 ? -20.688 -13.523 -0.815 1 94.69 147 GLY B N 1
ATOM 2763 C CA . GLY B 1 147 ? -19.625 -14.234 -1.522 1 94.69 147 GLY B CA 1
ATOM 2764 C C . GLY B 1 147 ? -18.5 -13.336 -1.97 1 94.69 147 GLY B C 1
ATOM 2765 O O . GLY B 1 147 ? -17.672 -13.727 -2.809 1 94.69 147 GLY B O 1
ATOM 2766 N N . MET B 1 148 ? -18.422 -12.148 -1.446 1 95.94 148 MET B N 1
ATOM 2767 C CA . MET B 1 148 ? -17.406 -11.18 -1.849 1 95.94 148 MET B CA 1
ATOM 2768 C C . MET B 1 148 ? -16.172 -11.289 -0.966 1 95.94 148 MET B C 1
ATOM 2770 O O . MET B 1 148 ? -15.117 -10.758 -1.307 1 95.94 148 MET B O 1
ATOM 2774 N N . LEU B 1 149 ? -16.344 -11.906 0.095 1 96.62 149 LEU B N 1
ATOM 2775 C CA . LEU B 1 149 ? -15.25 -12.25 0.998 1 96.62 149 LEU B CA 1
ATOM 2776 C C . LEU B 1 149 ? -15.312 -13.727 1.385 1 96.62 149 LEU B C 1
ATOM 2778 O O . LEU B 1 149 ? -16.344 -14.203 1.858 1 96.62 149 LEU B O 1
ATOM 2782 N N . VAL B 1 150 ? -14.266 -14.391 1.085 1 96.44 150 VAL B N 1
ATOM 2783 C CA . VAL B 1 150 ? -14.18 -15.805 1.438 1 96.44 150 VAL B CA 1
ATOM 2784 C C . VAL B 1 150 ? -13.078 -16 2.48 1 96.44 150 VAL B C 1
ATOM 2786 O O . VAL B 1 150 ? -11.93 -15.625 2.26 1 96.44 150 VAL B O 1
ATOM 2789 N N . LEU B 1 151 ? -13.391 -16.531 3.594 1 97.31 151 LEU B N 1
ATOM 2790 C CA . LEU B 1 151 ? -12.453 -16.844 4.664 1 97.31 151 LEU B CA 1
ATOM 2791 C C . LEU B 1 151 ? -12.133 -18.344 4.695 1 97.31 151 LEU B C 1
ATOM 2793 O O . LEU B 1 151 ? -13.031 -19.172 4.59 1 97.31 151 LEU B O 1
ATOM 2797 N N . ASP B 1 152 ? -10.859 -18.625 4.73 1 96.38 152 ASP B N 1
ATOM 2798 C CA . ASP B 1 152 ? -10.414 -20.016 4.672 1 96.38 152 ASP B CA 1
ATOM 2799 C C . ASP B 1 152 ? -9.25 -20.266 5.637 1 96.38 152 ASP B C 1
ATOM 2801 O O . ASP B 1 152 ? -8.859 -19.359 6.387 1 96.38 152 ASP B O 1
ATOM 2805 N N . ASN B 1 153 ? -8.844 -21.531 5.805 1 96.38 153 ASN B N 1
ATOM 2806 C CA . ASN B 1 153 ? -7.672 -21.969 6.559 1 96.38 153 ASN B CA 1
ATOM 2807 C C . ASN B 1 153 ? -7.73 -21.484 8.008 1 96.38 153 ASN B C 1
ATOM 2809 O O . ASN B 1 153 ? -6.73 -21 8.547 1 96.38 153 ASN B O 1
ATOM 2813 N N . GLY B 1 154 ? -8.906 -21.391 8.562 1 96.5 154 GLY B N 1
ATOM 2814 C CA . GLY B 1 154 ? -9.062 -21.125 9.984 1 96.5 154 GLY B CA 1
ATOM 2815 C C . GLY B 1 154 ? -9.32 -19.656 10.289 1 96.5 154 GLY B C 1
ATOM 2816 O O . GLY B 1 154 ? -9.648 -19.297 11.422 1 96.5 154 GLY B O 1
ATOM 2817 N N . LEU B 1 155 ? -9.133 -18.812 9.289 1 97.88 155 LEU B N 1
ATOM 2818 C CA . LEU B 1 155 ? -9.453 -17.406 9.484 1 97.88 155 LEU B CA 1
ATOM 2819 C C . LEU B 1 155 ? -10.961 -17.203 9.586 1 97.88 155 LEU B C 1
ATOM 2821 O O . LEU B 1 155 ? -11.727 -17.812 8.844 1 97.88 155 LEU B O 1
ATOM 2825 N N . ASN B 1 156 ? -11.414 -16.438 10.594 1 97.81 156 ASN B N 1
ATOM 2826 C CA . ASN B 1 156 ? -12.828 -16.141 10.758 1 97.81 156 ASN B CA 1
ATOM 2827 C C . ASN B 1 156 ? -13.047 -14.656 11.07 1 97.81 156 ASN B C 1
ATOM 2829 O O . ASN B 1 156 ? -12.102 -13.867 11.055 1 97.81 156 ASN B O 1
ATOM 2833 N N . LEU B 1 157 ? -14.234 -14.297 11.359 1 98 157 LEU B N 1
ATOM 2834 C CA . LEU B 1 157 ? -14.602 -12.898 11.523 1 98 157 LEU B CA 1
ATOM 2835 C C . LEU B 1 157 ? -13.969 -12.312 12.781 1 98 157 LEU B C 1
ATOM 2837 O O . LEU B 1 157 ? -13.656 -11.117 12.82 1 98 157 LEU B O 1
ATOM 2841 N N . PHE B 1 158 ? -13.727 -13.156 13.742 1 98.12 158 PHE B N 1
ATOM 2842 C CA . PHE B 1 158 ? -13.086 -12.672 14.953 1 98.12 158 PHE B CA 1
ATOM 2843 C C . PHE B 1 158 ? -11.648 -12.25 14.68 1 98.12 158 PHE B C 1
ATOM 2845 O O . PHE B 1 158 ? -11.18 -11.242 15.211 1 98.12 158 PHE B O 1
ATOM 2852 N N . HIS B 1 159 ? -10.953 -13.047 13.852 1 98.25 159 HIS B N 1
ATOM 2853 C CA . HIS B 1 159 ? -9.609 -12.672 13.453 1 98.25 159 HIS B CA 1
ATOM 2854 C C . HIS B 1 159 ? -9.602 -11.344 12.703 1 98.25 159 HIS B C 1
ATOM 2856 O O . HIS B 1 159 ? -8.711 -10.516 12.898 1 98.25 159 HIS B O 1
ATOM 2862 N N . VAL B 1 160 ? -10.602 -11.156 11.859 1 97.94 160 VAL B N 1
ATOM 2863 C CA . VAL B 1 160 ? -10.734 -9.906 11.109 1 97.94 160 VAL B CA 1
ATOM 2864 C C . VAL B 1 160 ? -10.93 -8.742 12.078 1 97.94 160 VAL B C 1
ATOM 2866 O O . VAL B 1 160 ? -10.305 -7.688 11.922 1 97.94 160 VAL B O 1
ATOM 2869 N N . TYR B 1 161 ? -11.734 -8.984 13.078 1 98.5 161 TYR B N 1
ATOM 2870 C CA . TYR B 1 161 ? -11.984 -8 14.125 1 98.5 161 TYR B CA 1
ATOM 2871 C C . TYR B 1 161 ? -10.68 -7.586 14.805 1 98.5 161 TYR B C 1
ATOM 2873 O O . TYR B 1 161 ? -10.398 -6.395 14.938 1 98.5 161 TYR B O 1
ATOM 2881 N N . LEU B 1 162 ? -9.875 -8.523 15.172 1 98.56 162 LEU B N 1
ATOM 2882 C CA . LEU B 1 162 ? -8.617 -8.273 15.867 1 98.56 162 LEU B CA 1
ATOM 2883 C C . LEU B 1 162 ? -7.621 -7.555 14.961 1 98.56 162 LEU B C 1
ATOM 2885 O O . LEU B 1 162 ? -6.887 -6.676 15.406 1 98.56 162 LEU B O 1
ATOM 2889 N N . MET B 1 163 ? -7.637 -7.902 13.719 1 98.25 163 MET B N 1
ATOM 2890 C CA . MET B 1 163 ? -6.727 -7.273 12.773 1 98.25 163 MET B CA 1
ATOM 2891 C C . MET B 1 163 ? -7.086 -5.805 12.562 1 98.25 163 MET B C 1
ATOM 2893 O O . MET B 1 163 ? -6.203 -4.953 12.453 1 98.25 163 MET B O 1
ATOM 2897 N N . ASP B 1 164 ? -8.359 -5.562 12.5 1 98.56 164 ASP B N 1
ATOM 2898 C CA . ASP B 1 164 ? -8.805 -4.18 12.375 1 98.56 164 ASP B CA 1
ATOM 2899 C C . ASP B 1 164 ? -8.344 -3.346 13.57 1 98.56 164 ASP B C 1
ATOM 2901 O O . ASP B 1 164 ? -7.793 -2.256 13.398 1 98.56 164 ASP B O 1
ATOM 2905 N N . ILE B 1 165 ? -8.508 -3.852 14.719 1 98.81 165 ILE B N 1
ATOM 2906 C CA . ILE B 1 165 ? -8.156 -3.145 15.945 1 98.81 165 ILE B CA 1
ATOM 2907 C C . ILE B 1 165 ? -6.637 -2.965 16.016 1 98.81 165 ILE B C 1
ATOM 2909 O O . ILE B 1 165 ? -6.148 -1.864 16.281 1 98.81 165 ILE B O 1
ATOM 2913 N N . GLY B 1 166 ? -5.918 -4.062 15.789 1 98.81 166 GLY B N 1
ATOM 2914 C CA . GLY B 1 166 ? -4.465 -3.986 15.805 1 98.81 166 GLY B CA 1
ATOM 2915 C C . GLY B 1 166 ? -3.91 -2.971 14.828 1 98.81 166 GLY B C 1
ATOM 2916 O O . GLY B 1 166 ? -3.012 -2.197 15.164 1 98.81 166 GLY B O 1
ATOM 2917 N N . THR B 1 167 ? -4.461 -2.994 13.609 1 98.75 167 THR B N 1
ATOM 2918 C CA . THR B 1 167 ? -4.02 -2.053 12.586 1 98.75 167 THR B CA 1
ATOM 2919 C C . THR B 1 167 ? -4.297 -0.616 13.016 1 98.75 167 THR B C 1
ATOM 2921 O O . THR B 1 167 ? -3.445 0.26 12.859 1 98.75 167 THR B O 1
ATOM 2924 N N . ALA B 1 168 ? -5.469 -0.391 13.539 1 98.88 168 ALA B N 1
ATOM 2925 C CA . ALA B 1 168 ? -5.836 0.944 14.008 1 98.88 168 ALA B CA 1
ATOM 2926 C C . ALA B 1 168 ? -4.91 1.403 15.133 1 98.88 168 ALA B C 1
ATOM 2928 O O . ALA B 1 168 ? -4.492 2.562 15.164 1 98.88 168 ALA B O 1
ATOM 2929 N N . PHE B 1 169 ? -4.609 0.517 16.047 1 98.88 169 PHE B N 1
ATOM 2930 C CA . PHE B 1 169 ? -3.734 0.856 17.156 1 98.88 169 PHE B CA 1
ATOM 2931 C C . PHE B 1 169 ? -2.336 1.203 16.656 1 98.88 169 PHE B C 1
ATOM 2933 O O . PHE B 1 169 ? -1.715 2.148 17.156 1 98.88 169 PHE B O 1
ATOM 2940 N N . LEU B 1 170 ? -1.867 0.503 15.742 1 98.75 170 LEU B N 1
ATOM 2941 C CA . LEU B 1 170 ? -0.554 0.79 15.18 1 98.75 170 LEU B CA 1
ATOM 2942 C C . LEU B 1 170 ? -0.557 2.129 14.445 1 98.75 170 LEU B C 1
ATOM 2944 O O . LEU B 1 170 ? 0.389 2.91 14.57 1 98.75 170 LEU B 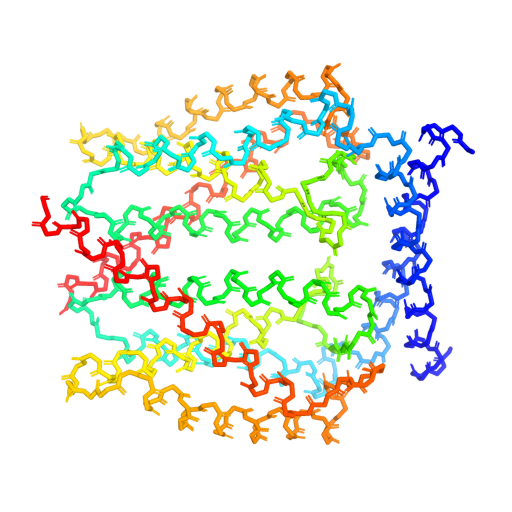O 1
ATOM 2948 N N . ALA B 1 171 ? -1.601 2.311 13.688 1 98.81 171 ALA B N 1
ATOM 2949 C CA . ALA B 1 171 ? -1.726 3.584 12.984 1 98.81 171 ALA B CA 1
ATOM 2950 C C . ALA B 1 171 ? -1.775 4.75 13.969 1 98.81 171 ALA B C 1
ATOM 2952 O O . ALA B 1 171 ? -1.16 5.793 13.734 1 98.81 171 ALA B O 1
ATOM 2953 N N . TYR B 1 172 ? -2.492 4.543 15.008 1 98.81 172 TYR B N 1
ATOM 2954 C CA . TYR B 1 172 ? -2.58 5.551 16.062 1 98.81 172 TYR B CA 1
ATOM 2955 C C . TYR B 1 172 ? -1.217 5.801 16.703 1 98.81 172 TYR B C 1
ATOM 2957 O O . TYR B 1 172 ? -0.831 6.949 16.922 1 98.81 172 TYR B O 1
ATOM 2965 N N . GLY B 1 173 ? -0.533 4.742 17.031 1 98.5 173 GLY B N 1
ATOM 2966 C CA . GLY B 1 173 ? 0.796 4.867 17.609 1 98.5 173 GLY B CA 1
ATOM 2967 C C . GLY B 1 173 ? 1.751 5.66 16.734 1 98.5 173 GLY B C 1
ATOM 2968 O O . GLY B 1 173 ? 2.461 6.543 17.219 1 98.5 173 GLY B O 1
ATOM 2969 N N . LEU B 1 174 ? 1.738 5.359 15.461 1 98 174 LEU B N 1
ATOM 2970 C CA . LEU B 1 174 ? 2.631 6.066 14.547 1 98 174 LEU B CA 1
ATOM 2971 C C . LEU B 1 174 ? 2.219 7.527 14.406 1 98 174 LEU B C 1
ATOM 2973 O O . LEU B 1 174 ? 3.07 8.414 14.367 1 98 174 LEU B O 1
ATOM 2977 N N . THR B 1 175 ? 0.937 7.738 14.281 1 98.38 175 THR B N 1
ATOM 2978 C CA . THR B 1 175 ? 0.443 9.109 14.18 1 98.38 175 THR B CA 1
ATOM 2979 C C . THR B 1 175 ? 0.851 9.922 15.406 1 98.38 175 THR B C 1
ATOM 2981 O O . THR B 1 175 ? 1.316 11.055 15.273 1 98.38 175 THR B O 1
ATOM 2984 N N . ASN B 1 176 ? 0.712 9.305 16.578 1 97.69 176 ASN B N 1
ATOM 2985 C CA . ASN B 1 176 ? 1.092 9.992 17.812 1 97.69 176 ASN B CA 1
ATOM 2986 C C . ASN B 1 176 ? 2.6 10.219 17.891 1 97.69 176 ASN B C 1
ATOM 2988 O O . ASN B 1 176 ? 3.057 11.219 18.438 1 97.69 176 ASN B O 1
ATOM 2992 N N . PHE B 1 177 ? 3.301 9.305 17.438 1 97.25 177 PHE B N 1
ATOM 2993 C CA . PHE B 1 177 ? 4.746 9.469 17.375 1 97.25 177 PHE B CA 1
ATOM 2994 C C . PHE B 1 177 ? 5.117 10.695 16.547 1 97.25 177 PHE B C 1
ATOM 2996 O O . PHE B 1 177 ? 5.945 11.508 16.969 1 97.25 177 PHE B O 1
ATOM 3003 N N . PHE B 1 178 ? 4.523 10.844 15.344 1 96.44 178 PHE B N 1
ATOM 3004 C CA . PHE B 1 178 ? 4.785 11.992 14.484 1 96.44 178 PHE B CA 1
ATOM 3005 C C . PHE B 1 178 ? 4.293 13.281 15.133 1 96.44 178 PHE B C 1
ATOM 3007 O O . PHE B 1 178 ? 4.898 14.344 14.969 1 96.44 178 PHE B O 1
ATOM 3014 N N . LEU B 1 179 ? 3.191 13.195 15.852 1 96.25 179 LEU B N 1
ATOM 3015 C CA . LEU B 1 179 ? 2.68 14.352 16.578 1 96.25 179 LEU B CA 1
ATOM 3016 C C . LEU B 1 179 ? 3.686 14.82 17.625 1 96.25 179 LEU B C 1
ATOM 3018 O O . LEU B 1 179 ? 3.893 16.031 17.797 1 96.25 179 LEU B O 1
ATOM 3022 N N . LYS B 1 180 ? 4.258 13.867 18.297 1 95.19 180 LYS B N 1
ATOM 3023 C CA . LYS B 1 180 ? 5.266 14.203 19.297 1 95.19 180 LYS B CA 1
ATOM 3024 C C . LYS B 1 180 ? 6.488 14.852 18.641 1 95.19 180 LYS B C 1
ATOM 3026 O O . LYS B 1 180 ? 7.094 15.758 19.219 1 95.19 180 LYS B O 1
ATOM 3031 N N . LEU B 1 181 ? 6.848 14.438 17.484 1 92.38 181 LEU B N 1
ATOM 3032 C CA . LEU B 1 181 ? 7.957 15.031 16.734 1 92.38 181 LEU B CA 1
ATOM 3033 C C . LEU B 1 181 ? 7.633 16.453 16.328 1 92.38 181 LEU B C 1
ATOM 3035 O O . LEU B 1 181 ? 8.508 17.328 16.359 1 92.38 181 LEU B O 1
ATOM 3039 N N . LYS B 1 182 ? 6.438 16.672 15.898 1 87.75 182 LYS B N 1
ATOM 3040 C CA . LYS B 1 182 ? 5.973 18 15.477 1 87.75 182 LYS B CA 1
ATOM 3041 C C . LYS B 1 182 ? 6.102 19.016 16.609 1 87.75 182 LYS B C 1
ATOM 3043 O O . LYS B 1 182 ? 6.422 20.172 16.375 1 87.75 182 LYS B O 1
ATOM 3048 N N . GLY B 1 183 ? 5.812 18.656 17.875 1 82 183 GLY B N 1
ATOM 3049 C CA . GLY B 1 183 ? 5.859 19.516 19.047 1 82 183 GLY B CA 1
ATOM 3050 C C . GLY B 1 183 ? 7.27 19.812 19.516 1 82 183 GLY B C 1
ATOM 3051 O O . GLY B 1 183 ? 7.477 20.656 20.375 1 82 183 GLY B O 1
ATOM 3052 N N . LYS B 1 184 ? 8.273 19.219 18.953 1 73.19 184 LYS B N 1
ATOM 3053 C CA . LYS B 1 184 ? 9.664 19.484 19.297 1 73.19 184 LYS B CA 1
ATOM 3054 C C . LYS B 1 184 ? 10.305 20.469 18.312 1 73.19 184 LYS B C 1
ATOM 3056 O O . LYS B 1 184 ? 9.953 20.484 17.125 1 73.19 184 LYS B O 1
#

pLDDT: mean 95.97, std 3.39, range [73.19, 98.88]

Sequence (368 aa):
MSKTELLKKIDQLDSELMDYIIQFWVNYSHFGTWQYWITVATFITPLIIAIIFIDKRKIFQIAFFGYTFHVIFMYLDVFLSRFNFWDHPYMLIPFIPLSIAVDGALIPMIFMLAYQFAINRKKNFFVVTVITAIGVIGMAWTWTLLGMLVLDNGLNLFHVYLMDIGTAFLAYGLTNFFLKLKGKMSKTELLKKIDQLDSELMDYIIQFWVNYSHFGTWQYWITVATFITPLIIAIIFIDKRKIFQIAFFGYTFHVIFMYLDVFLSRFNFWDHPYMLIPFIPLSIAVDGALIPMIFMLAYQFAINRKKNFFVVTVITAIGVIGMAWTWTLLGMLVLDNGLNLFHVYLMDIGTAFLAYGLTNFFLKLKGK

Secondary structure (DSSP, 8-state):
--HHHHHHHHHHHHHHHHHHHHHHHHHHSSTTSHHHHHHHHHHHHHHHHHHHHS-GGGHHHHHHHHHHHHHHHHHHHHHHHHTTSEE--S-SSTTS-S-IIIIIIIHHHHHHHHHHHHHHTT--HHHHHHHHHHHHHHHHHHHHHTTS-EE-TT--HHHHHHHHHHHHHHHHHHHHHHHHHHT-/--HHHHHHHHHHHHHHHHHHHHHHHHHHSSTTSHHHHHHHHHHHHHHHHHHHHS-GGGHHHHHHHHHHHHHHHHHHHHHHHHTTSEE--S-SSTTS-S-IIIIIIIHHHHHHHHHHHHHHTT--HHHHHHHHHHHHHHHHHHHHHTTS-EE-TT--HHHHHHHHHHHHHHHHHHHHHHHHHHT-

Solvent-accessible surface area (backbone atoms only — not comparable to full-atom values): 18729 Å² total; per-residue (Å²): 127,52,71,67,54,49,52,50,50,46,50,50,39,36,46,51,38,50,52,50,47,41,49,45,32,68,73,68,28,31,90,88,33,70,67,30,54,51,35,48,46,37,31,50,49,37,52,53,52,45,68,71,64,53,57,38,92,47,41,42,56,43,48,38,31,20,49,43,26,18,54,55,42,42,54,49,46,50,36,33,44,48,69,46,30,33,43,57,78,61,41,80,46,64,71,41,91,48,57,49,28,50,41,54,23,33,54,20,42,52,51,26,52,47,51,48,50,17,67,75,68,68,43,63,53,71,59,50,42,56,56,50,32,54,57,49,41,53,52,51,50,52,31,40,74,71,60,46,34,44,68,29,90,83,47,49,68,66,57,52,34,51,48,51,43,52,42,49,50,50,19,49,52,52,45,49,51,52,52,55,51,42,76,105,130,52,72,68,55,49,52,50,51,43,51,50,40,37,45,51,39,48,52,51,47,41,50,46,33,68,73,69,27,31,91,87,33,71,66,31,54,52,35,46,46,38,30,50,50,36,52,54,51,45,67,72,65,51,57,38,91,47,40,43,58,44,47,39,32,20,49,44,27,17,55,55,43,43,55,49,46,49,33,33,43,49,70,46,30,33,45,58,79,61,40,81,46,65,72,42,91,49,57,49,30,49,41,54,24,33,52,21,42,54,52,25,51,47,49,50,50,16,66,74,67,70,44,64,53,70,60,51,43,57,55,51,33,53,57,51,42,53,51,51,50,52,32,40,75,71,60,46,35,44,66,29,90,84,47,47,68,67,56,53,36,50,48,50,41,51,42,48,50,51,18,49,50,51,46,50,52,53,50,56,48,39,77,97

Organism: NCBI:txid1808955

Radius of gyration: 20.6 Å; Cα contacts (8 Å, |Δi|>4): 466; chains: 2; bounding box: 48×54×47 Å

Foldseek 3Di:
DDPVVVVVVVVVVVVVVLVVLVVLCVVAADPPHPLQVVLVCLQVVLVVVCVVPPDPVCNVLLVLLLVLLLVVQQVVQVVCVVVVQKAQSHDNDSNDRTSCSVSVGNLSSLLSVLVVVCVVVVHDSLVSQLVSLVVVLVVVVVCVVVVRMDGDDPDDSVNVSVSSSVSSVVSVVVSVVVVVVVVD/DDPVVVVVVVVVVVVVVLVVLVVLCVVAADPPHPLQVVLVCLQVVLVVVCVVPPDPVCNVLLVLLLVLLLVVQQVVQVVCVVVVQKAQSHDNDSNDRTSCSVSVGNLSSLLSVLVVVCVVVVHDSLVSQLVSLVVVLVVVVVCVVVVRMDGDDPDDSVNVSVSSSVSSVVSVVVSVVVVVVVVD